Protein AF-A0A7C6TSI9-F1 (afdb_monomer_lite)

Secondary structure (DSSP, 8-state):
----HHHHHHHHHHHHHHSTT---TT-HHHIIIIIIHHHHHHHHHHHHH-HHHHHHHHHHT-HHHHHHHHHHHHTSSTTS--SSTTTSTTGGGG-TT--HHHHHHHHHHHHH-SS-HHHHHHHHHHHHHHTT----THHHHHHHHHH-TTT-----HHHHHHHHHHTT-GGG--SS--HHHHT-

Sequence (184 aa):
MIIAPSHTQELLALLRIYYPGWAGFDDPRFVEDEVTYKHETVRKAQELLNQDEFERLINAREYDEILSRLETVGKGNNLLWLQVPRSGDLGILYQPDLNKGEFAGVIYDLLYGQGTTPDRLDRYAAYCSEQALPNKWTFPTYLLFMLYPDREMFVKPTAAQWLFQFVDQKDRWAPRPNGATYAS

Foldseek 3Di:
DDFPPVLVVVVVVVVCVVVPVDPPCPPVVNCVVPNVLLVVLLVLLCVQPPLVNLVVCLVVVVLVSVLVSLVVSVPSDDLWAPPDPLPTLSNQSPDPPDPSNVLSVLLSCCQPNDDDNQVSQASNQVVCVVVVGDFAQQRSQSSNCSNPVPPGDGDDLVVLCVVCVSRVNNVQDDRGTHSSSRVD

Structure (mmCIF, N/CA/C/O backbone):
data_AF-A0A7C6TSI9-F1
#
_entry.id   AF-A0A7C6TSI9-F1
#
loop_
_atom_site.group_PDB
_atom_site.id
_atom_site.type_symbol
_atom_site.label_atom_id
_atom_site.label_alt_id
_atom_site.label_comp_id
_atom_site.label_asym_id
_atom_site.label_entity_id
_atom_site.label_seq_id
_atom_site.pdbx_PDB_ins_code
_atom_site.Cartn_x
_atom_site.Cartn_y
_atom_site.Cartn_z
_atom_site.occupancy
_atom_site.B_iso_or_equiv
_atom_site.auth_seq_id
_atom_site.auth_comp_id
_atom_site.auth_asym_id
_atom_site.auth_atom_id
_atom_site.pdbx_PDB_model_num
ATOM 1 N N . MET A 1 1 ? 0.837 -0.033 -22.215 1.00 56.91 1 MET A N 1
ATOM 2 C CA . MET A 1 1 ? 2.125 0.682 -22.342 1.00 56.91 1 MET A CA 1
ATOM 3 C C . MET A 1 1 ? 2.968 0.019 -23.428 1.00 56.91 1 MET A C 1
ATOM 5 O O . MET A 1 1 ? 3.135 -1.190 -23.372 1.00 56.91 1 MET A O 1
ATOM 9 N N . ILE A 1 2 ? 3.460 0.767 -24.422 1.00 64.94 2 ILE A N 1
ATOM 10 C CA . ILE A 1 2 ? 4.436 0.265 -25.407 1.00 64.94 2 ILE A CA 1
ATOM 11 C C . ILE A 1 2 ? 5.771 0.922 -25.064 1.00 64.94 2 ILE A C 1
ATOM 13 O O . ILE A 1 2 ? 5.903 2.136 -25.189 1.00 64.94 2 ILE A O 1
ATOM 17 N N . ILE A 1 3 ? 6.733 0.138 -24.580 1.00 76.62 3 ILE A N 1
ATOM 18 C CA . ILE A 1 3 ? 8.091 0.620 -24.305 1.00 76.62 3 ILE A CA 1
ATOM 19 C C . ILE A 1 3 ? 8.850 0.615 -25.632 1.00 76.62 3 ILE A C 1
ATOM 21 O O . ILE A 1 3 ? 8.847 -0.389 -26.347 1.00 76.62 3 ILE A O 1
ATOM 25 N N . ALA A 1 4 ? 9.482 1.736 -25.981 1.00 84.50 4 ALA A N 1
ATOM 26 C CA . ALA A 1 4 ? 10.281 1.817 -27.197 1.00 84.50 4 ALA A CA 1
ATOM 27 C C . ALA A 1 4 ? 11.383 0.732 -27.198 1.00 84.50 4 ALA A C 1
ATOM 29 O O . ALA A 1 4 ? 11.943 0.417 -26.140 1.00 84.50 4 ALA A O 1
ATOM 30 N N . PRO A 1 5 ? 11.748 0.164 -28.362 1.00 85.56 5 PRO A N 1
ATOM 31 C CA . PRO A 1 5 ? 12.809 -0.841 -28.434 1.00 85.56 5 PRO A CA 1
ATOM 32 C C . PRO A 1 5 ? 14.141 -0.371 -27.827 1.00 85.56 5 PRO A C 1
ATOM 34 O O . PRO A 1 5 ? 14.834 -1.165 -27.198 1.00 85.56 5 PRO A O 1
ATOM 37 N N . SER A 1 6 ? 14.466 0.920 -27.952 1.00 85.62 6 SER A N 1
ATOM 38 C CA . SER A 1 6 ? 15.641 1.549 -27.332 1.00 85.62 6 SER A CA 1
ATOM 39 C C . SER A 1 6 ? 15.613 1.452 -25.803 1.00 85.62 6 SER A C 1
ATOM 41 O O . SER A 1 6 ? 16.548 0.931 -25.202 1.00 85.62 6 SER A O 1
ATOM 43 N N . HIS A 1 7 ? 14.507 1.862 -25.182 1.00 85.19 7 HIS A N 1
ATOM 44 C CA . HIS A 1 7 ? 14.303 1.778 -23.734 1.00 85.19 7 HIS A CA 1
ATOM 45 C C . HIS A 1 7 ? 14.342 0.329 -23.229 1.00 85.19 7 HIS A C 1
ATOM 47 O O . HIS A 1 7 ? 14.890 0.042 -22.167 1.00 85.19 7 HIS A O 1
ATOM 53 N N . THR A 1 8 ? 13.824 -0.614 -24.021 1.00 85.50 8 THR A N 1
ATOM 54 C CA . THR A 1 8 ? 13.889 -2.046 -23.690 1.00 85.50 8 THR A CA 1
ATOM 55 C C . THR A 1 8 ? 15.333 -2.551 -23.652 1.00 85.50 8 THR A C 1
ATOM 57 O O . THR A 1 8 ? 15.712 -3.279 -22.736 1.00 85.50 8 THR A O 1
ATOM 60 N N . GLN A 1 9 ? 16.161 -2.161 -24.626 1.00 86.62 9 GLN A N 1
ATOM 61 C CA . GLN A 1 9 ? 17.574 -2.549 -24.659 1.00 86.62 9 GLN A CA 1
ATOM 62 C C . GLN A 1 9 ? 18.352 -1.988 -23.467 1.00 86.62 9 GLN A C 1
ATOM 64 O O . GLN A 1 9 ? 19.182 -2.695 -22.899 1.00 86.62 9 GLN A O 1
ATOM 69 N N . GLU A 1 10 ? 18.058 -0.754 -23.064 1.00 88.25 10 GLU A N 1
ATOM 70 C CA . GLU A 1 10 ? 18.692 -0.119 -21.912 1.00 88.25 10 GLU A CA 1
ATOM 71 C C . GLU A 1 10 ? 18.327 -0.817 -20.593 1.00 88.25 10 GLU A C 1
ATOM 73 O O . GLU A 1 10 ? 19.218 -1.150 -19.811 1.00 88.25 10 GLU A O 1
ATOM 78 N N . LEU A 1 11 ? 17.049 -1.162 -20.387 1.00 87.00 11 LEU A N 1
ATOM 79 C CA . LEU A 1 11 ? 16.619 -1.953 -19.226 1.00 87.00 11 LEU A CA 1
ATOM 80 C C . LEU A 1 11 ? 17.315 -3.320 -19.173 1.00 87.00 11 LEU A C 1
ATOM 82 O O . LEU A 1 11 ? 17.803 -3.729 -18.119 1.00 87.00 11 LEU A O 1
ATOM 86 N N . LEU A 1 12 ? 17.416 -4.015 -20.311 1.00 86.38 12 LEU A N 1
ATOM 87 C CA . LEU A 1 12 ? 18.128 -5.293 -20.388 1.00 86.38 12 LEU A CA 1
ATOM 88 C C . LEU A 1 12 ? 19.629 -5.139 -20.114 1.00 86.38 12 LEU A C 1
ATOM 90 O O . LEU A 1 12 ? 20.234 -6.037 -19.529 1.00 86.38 12 LEU A O 1
ATOM 94 N N . ALA A 1 13 ? 20.241 -4.025 -20.520 1.00 87.75 13 ALA A N 1
ATOM 95 C CA . ALA A 1 13 ? 21.642 -3.745 -20.231 1.00 87.75 13 ALA A CA 1
ATOM 96 C C . ALA A 1 13 ? 21.868 -3.542 -18.726 1.00 87.75 13 ALA A C 1
ATOM 98 O O . ALA A 1 13 ? 22.763 -4.172 -18.162 1.00 87.75 13 ALA A O 1
ATOM 99 N N . LEU A 1 14 ? 21.020 -2.746 -18.065 1.00 87.12 14 LEU A N 1
ATOM 100 C CA . LEU A 1 14 ? 21.062 -2.548 -16.612 1.00 87.12 14 LEU A CA 1
ATOM 101 C C . LEU A 1 14 ? 20.883 -3.869 -15.859 1.00 87.12 14 LEU A C 1
ATOM 103 O O . LEU A 1 14 ? 21.656 -4.182 -14.954 1.00 87.12 14 LEU A O 1
ATOM 107 N N . LEU A 1 15 ? 19.914 -4.685 -16.275 1.00 86.50 15 LEU A N 1
ATOM 108 C CA . LEU A 1 15 ? 19.653 -5.977 -15.651 1.00 86.50 15 LEU A CA 1
ATOM 109 C C . LEU A 1 15 ? 20.851 -6.926 -15.766 1.00 86.50 15 LEU A C 1
ATOM 111 O O . LEU A 1 15 ? 21.192 -7.598 -14.800 1.00 86.50 15 LEU A O 1
ATOM 115 N N . ARG A 1 16 ? 21.532 -6.950 -16.917 1.00 88.31 16 ARG A N 1
ATOM 116 C CA . ARG A 1 16 ? 22.723 -7.789 -17.142 1.00 88.31 16 ARG A CA 1
ATOM 117 C C . ARG A 1 16 ? 23.946 -7.348 -16.340 1.00 88.31 16 ARG A C 1
ATOM 119 O O . ARG A 1 16 ? 24.824 -8.177 -16.115 1.00 88.31 16 ARG A O 1
ATOM 126 N N . ILE A 1 17 ? 24.020 -6.081 -15.928 1.00 87.50 17 ILE A N 1
ATOM 127 C CA . ILE A 1 17 ? 25.070 -5.597 -15.019 1.00 87.50 17 ILE A CA 1
ATOM 128 C C . ILE A 1 17 ? 24.870 -6.202 -13.627 1.00 87.50 17 ILE A C 1
ATOM 130 O O . ILE A 1 17 ? 25.829 -6.680 -13.028 1.00 87.50 17 ILE A O 1
ATOM 134 N N . TYR A 1 18 ? 23.629 -6.208 -13.136 1.00 84.12 18 TYR A N 1
ATOM 135 C CA . TYR A 1 18 ? 23.293 -6.723 -11.806 1.00 84.12 18 TYR A CA 1
ATOM 136 C C . TYR A 1 18 ? 23.202 -8.252 -11.754 1.00 84.12 18 TYR A C 1
ATOM 138 O O . TYR A 1 18 ? 23.702 -8.865 -10.816 1.00 84.12 18 TYR A O 1
ATOM 146 N N . TYR A 1 19 ? 22.647 -8.875 -12.794 1.00 87.69 19 TYR A N 1
ATOM 147 C CA . TYR A 1 19 ? 22.533 -10.324 -12.944 1.00 87.69 19 TYR A CA 1
ATOM 148 C C . TYR A 1 19 ? 23.250 -10.786 -14.225 1.00 87.69 19 TYR A C 1
ATOM 150 O O . TYR A 1 19 ? 22.612 -11.058 -15.249 1.00 87.69 19 TYR A O 1
ATOM 158 N N . PRO A 1 20 ? 24.593 -10.899 -14.217 1.00 89.50 20 PRO A N 1
ATOM 159 C CA . PRO A 1 20 ? 25.329 -11.431 -15.358 1.00 89.50 20 PRO A CA 1
ATOM 160 C C . PRO A 1 20 ? 24.837 -12.834 -15.724 1.00 89.50 20 PRO A C 1
ATOM 162 O O . PRO A 1 20 ? 24.737 -13.711 -14.861 1.00 89.50 20 PRO A O 1
ATOM 165 N N . GLY A 1 21 ? 24.510 -13.040 -17.003 1.00 87.06 21 GLY A N 1
ATOM 166 C CA . GLY A 1 21 ? 23.961 -14.307 -17.496 1.00 87.06 21 GLY A CA 1
ATOM 167 C C . GLY A 1 21 ? 22.536 -14.609 -17.023 1.00 87.06 21 GLY A C 1
ATOM 168 O O . GLY A 1 21 ? 22.190 -15.781 -16.943 1.00 87.06 21 GLY A O 1
ATOM 169 N N . TRP A 1 22 ? 21.748 -13.580 -16.682 1.00 88.12 22 TRP A N 1
ATOM 170 C CA . TRP A 1 22 ? 20.370 -13.713 -16.197 1.00 88.12 22 TRP A CA 1
ATOM 171 C C . TRP A 1 22 ? 19.554 -14.728 -17.006 1.00 88.12 22 TRP A C 1
ATOM 173 O O . TRP A 1 22 ? 19.338 -14.546 -18.208 1.00 88.12 22 TRP A O 1
ATOM 183 N N . ALA A 1 23 ? 19.104 -15.785 -16.328 1.00 85.38 23 ALA A N 1
ATOM 184 C CA . ALA A 1 23 ? 18.347 -16.884 -16.930 1.00 85.38 23 ALA A CA 1
ATOM 185 C C . ALA A 1 23 ? 16.828 -16.621 -16.995 1.00 85.38 23 ALA A C 1
ATOM 187 O O . ALA A 1 23 ? 16.077 -17.478 -17.457 1.00 85.38 23 ALA A O 1
ATOM 188 N N . GLY A 1 24 ? 16.380 -15.440 -16.555 1.00 84.44 24 GLY A N 1
ATOM 189 C CA . GLY A 1 24 ? 14.971 -15.071 -16.426 1.00 84.44 24 GLY A CA 1
ATOM 190 C C . GLY A 1 24 ? 14.547 -14.924 -14.964 1.00 84.44 24 GLY A C 1
ATOM 191 O O . GLY A 1 24 ? 15.373 -14.962 -14.056 1.00 84.44 24 GLY A O 1
ATOM 192 N N . PHE A 1 25 ? 13.250 -14.742 -14.719 1.00 84.56 25 PHE A N 1
ATOM 193 C CA . PHE A 1 25 ? 12.722 -14.515 -13.365 1.00 84.56 25 PHE A CA 1
ATOM 194 C C . PHE A 1 25 ? 12.857 -15.725 -12.425 1.00 84.56 25 PHE A C 1
ATOM 196 O O . PHE A 1 25 ? 12.762 -15.554 -11.215 1.00 84.56 25 PHE A O 1
ATOM 203 N N . ASP A 1 26 ? 13.158 -16.905 -12.970 1.00 85.00 26 ASP A N 1
ATOM 204 C CA . ASP A 1 26 ? 13.471 -18.118 -12.207 1.00 85.00 26 ASP A CA 1
ATOM 205 C C . ASP A 1 26 ? 14.972 -18.256 -11.877 1.00 85.00 26 ASP A C 1
ATOM 207 O O . ASP A 1 26 ? 15.392 -19.269 -11.318 1.00 85.00 26 ASP A O 1
ATOM 211 N N . ASP A 1 27 ? 15.811 -17.276 -12.243 1.00 85.81 27 ASP A N 1
ATOM 212 C CA . ASP A 1 27 ? 17.232 -17.271 -11.879 1.00 85.81 27 ASP A CA 1
ATOM 213 C C . ASP A 1 27 ? 17.368 -17.347 -10.345 1.00 85.81 27 ASP A C 1
ATOM 215 O O . ASP A 1 27 ? 16.859 -16.457 -9.659 1.00 85.81 27 ASP A O 1
ATOM 219 N N . PRO A 1 28 ? 18.058 -18.361 -9.783 1.00 84.69 28 PRO A N 1
ATOM 220 C CA . PRO A 1 28 ? 18.105 -18.569 -8.337 1.00 84.69 28 PRO A CA 1
ATOM 221 C C . PRO A 1 28 ? 18.598 -17.351 -7.556 1.00 84.69 28 PRO A C 1
ATOM 223 O O . PRO A 1 28 ? 18.114 -17.108 -6.457 1.00 84.69 28 PRO A O 1
ATOM 226 N N . ARG A 1 29 ? 19.504 -16.555 -8.144 1.00 85.25 29 ARG A N 1
ATOM 227 C CA . ARG A 1 29 ? 20.011 -15.319 -7.531 1.00 85.25 29 ARG A CA 1
ATOM 228 C C . ARG A 1 29 ? 18.908 -14.276 -7.426 1.00 85.25 29 ARG A C 1
ATOM 230 O O . ARG A 1 29 ? 18.701 -13.704 -6.370 1.00 85.25 29 ARG A O 1
ATOM 237 N N . PHE A 1 30 ? 18.156 -14.080 -8.509 1.00 83.19 30 PHE A N 1
ATOM 238 C CA . PHE A 1 30 ? 17.018 -13.163 -8.516 1.00 83.19 30 PHE A CA 1
ATOM 239 C C . PHE A 1 30 ? 15.934 -13.621 -7.531 1.00 83.19 30 PHE A C 1
ATOM 241 O O . PHE A 1 30 ? 15.375 -12.811 -6.796 1.00 83.19 30 PHE A O 1
ATOM 248 N N . VAL A 1 31 ? 15.650 -14.924 -7.477 1.00 82.31 31 VAL A N 1
ATOM 249 C CA . VAL A 1 31 ? 14.662 -15.481 -6.545 1.00 82.31 31 VAL A CA 1
ATOM 250 C C . VAL A 1 31 ? 15.099 -15.302 -5.086 1.00 82.31 31 VAL A C 1
ATOM 252 O O . VAL A 1 31 ? 14.290 -14.924 -4.234 1.00 82.31 31 VAL A O 1
ATOM 255 N N . GLU A 1 32 ? 16.366 -15.551 -4.773 1.00 79.38 32 GLU A N 1
ATOM 256 C CA . GLU A 1 32 ? 16.922 -15.329 -3.436 1.00 79.38 32 GLU A CA 1
ATOM 257 C C . GLU A 1 32 ? 16.876 -13.841 -3.053 1.00 79.38 32 GLU A C 1
ATOM 259 O O . GLU A 1 32 ? 16.310 -13.492 -2.014 1.00 79.38 32 GLU A O 1
ATOM 264 N N . ASP A 1 33 ? 17.373 -12.972 -3.937 1.00 74.69 33 ASP A N 1
ATOM 265 C CA . ASP A 1 33 ? 17.549 -11.541 -3.683 1.00 74.69 33 ASP A CA 1
ATOM 266 C C . ASP A 1 33 ? 16.233 -10.753 -3.667 1.00 74.69 33 ASP A C 1
ATOM 268 O O . ASP A 1 33 ? 16.133 -9.752 -2.958 1.00 74.69 33 ASP A O 1
ATOM 272 N N . GLU A 1 34 ? 15.219 -11.163 -4.441 1.00 76.88 34 GLU A N 1
ATOM 273 C CA . GLU A 1 34 ? 14.005 -10.364 -4.664 1.00 76.88 34 GLU A CA 1
ATOM 274 C C . GLU A 1 34 ? 12.690 -11.068 -4.327 1.00 76.88 34 GLU A C 1
ATOM 276 O O . GLU A 1 34 ? 11.680 -10.380 -4.166 1.00 76.88 34 GLU A O 1
ATOM 281 N N . VAL A 1 35 ? 12.650 -12.397 -4.219 1.00 75.06 35 VAL A N 1
ATOM 282 C CA . VAL A 1 35 ? 11.379 -13.146 -4.172 1.00 75.06 35 VAL A CA 1
ATOM 283 C C . VAL A 1 35 ? 11.173 -13.840 -2.823 1.00 75.06 35 VAL A C 1
ATOM 285 O O . VAL A 1 35 ? 10.132 -13.662 -2.187 1.00 75.06 35 VAL A O 1
ATOM 288 N N . THR A 1 36 ? 12.178 -14.565 -2.330 1.00 71.38 36 THR A N 1
ATOM 289 C CA . THR A 1 36 ? 12.058 -15.465 -1.166 1.00 71.38 36 THR A CA 1
ATOM 290 C C . THR A 1 36 ? 11.548 -14.764 0.098 1.00 71.38 36 THR A C 1
ATOM 292 O O . THR A 1 36 ? 10.569 -15.211 0.696 1.00 71.38 36 THR A O 1
ATOM 295 N N . TYR A 1 37 ? 12.129 -13.625 0.489 1.00 67.25 37 TYR A N 1
ATOM 296 C CA . TYR A 1 37 ? 11.720 -12.922 1.717 1.00 67.25 37 TYR A CA 1
ATOM 297 C C . TYR A 1 37 ? 10.328 -12.269 1.619 1.00 67.25 37 TYR A C 1
ATOM 299 O O . TYR A 1 37 ? 9.700 -11.987 2.641 1.00 67.25 37 TYR A O 1
ATOM 307 N N . LYS A 1 38 ? 9.818 -12.029 0.402 1.00 76.75 38 LYS A N 1
ATOM 308 C CA . LYS A 1 38 ? 8.475 -11.468 0.191 1.00 76.75 38 LYS A CA 1
ATOM 309 C C . LYS A 1 38 ? 7.396 -12.539 0.375 1.00 76.75 38 LYS A C 1
ATOM 311 O O . LYS A 1 38 ? 6.318 -12.210 0.864 1.00 76.75 38 LYS A O 1
ATOM 316 N N . HIS A 1 39 ? 7.688 -13.812 0.084 1.00 82.94 39 HIS A N 1
ATOM 317 C CA . HIS A 1 39 ? 6.721 -14.908 0.233 1.00 82.94 39 HIS A CA 1
ATOM 318 C C . HIS A 1 39 ? 6.252 -15.119 1.673 1.00 82.94 39 HIS A C 1
ATOM 320 O O . HIS A 1 39 ? 5.062 -15.334 1.904 1.00 82.94 39 HIS A O 1
ATOM 326 N N . GLU A 1 40 ? 7.150 -15.022 2.654 1.00 86.94 40 GLU A N 1
ATOM 327 C CA . GLU A 1 40 ? 6.766 -15.159 4.062 1.00 86.94 40 GLU A CA 1
ATOM 328 C C . GLU A 1 40 ? 5.839 -14.024 4.507 1.00 86.94 40 GLU A C 1
ATOM 330 O O . GLU A 1 40 ? 4.838 -14.273 5.185 1.00 86.94 40 GLU A O 1
ATOM 335 N N . THR A 1 41 ? 6.130 -12.784 4.094 1.00 90.06 41 THR A N 1
ATOM 336 C CA . THR A 1 41 ? 5.256 -11.645 4.398 1.00 90.06 41 THR A CA 1
ATOM 337 C C . THR A 1 41 ? 3.910 -11.761 3.690 1.00 90.06 41 THR A C 1
ATOM 339 O O . THR A 1 41 ? 2.894 -11.488 4.320 1.00 90.06 41 THR A O 1
ATOM 342 N N . VAL A 1 42 ? 3.881 -12.210 2.429 1.00 92.94 42 VAL A N 1
ATOM 343 C CA . VAL A 1 42 ? 2.640 -12.466 1.675 1.00 92.94 42 VAL A CA 1
ATOM 344 C C . VAL A 1 42 ? 1.778 -13.492 2.402 1.00 92.94 42 VAL A C 1
ATOM 346 O O . VAL A 1 42 ? 0.618 -13.216 2.696 1.00 92.94 42 VAL A O 1
ATOM 349 N N . ARG A 1 43 ? 2.353 -14.644 2.775 1.00 93.06 43 ARG A N 1
ATOM 350 C CA . ARG A 1 43 ? 1.628 -15.687 3.512 1.00 93.06 43 ARG A CA 1
ATOM 351 C C . ARG A 1 43 ? 1.047 -15.130 4.809 1.00 93.06 43 ARG A C 1
ATOM 353 O O . ARG A 1 43 ? -0.135 -15.301 5.081 1.00 93.06 43 ARG A O 1
ATOM 360 N N . LYS A 1 44 ? 1.858 -14.400 5.575 1.00 93.75 44 LYS A N 1
ATOM 361 C CA . LYS A 1 44 ? 1.425 -13.777 6.829 1.00 93.75 44 LYS A CA 1
ATOM 362 C C . LYS A 1 44 ? 0.340 -12.717 6.614 1.00 93.75 44 LYS A C 1
ATOM 364 O O . LYS A 1 44 ? -0.574 -12.616 7.424 1.00 93.75 44 LYS A O 1
ATOM 369 N N . ALA A 1 45 ? 0.420 -11.929 5.544 1.00 95.50 45 ALA A N 1
ATOM 370 C CA . ALA A 1 45 ? -0.599 -10.945 5.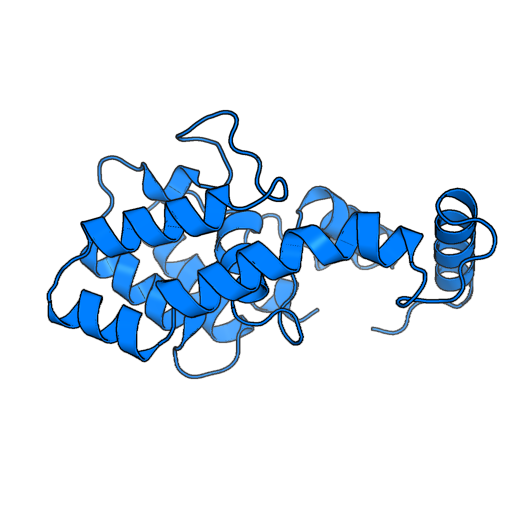198 1.00 95.50 45 ALA A CA 1
ATOM 371 C C . ALA A 1 45 ? -1.922 -11.620 4.831 1.00 95.50 45 ALA A C 1
ATOM 373 O O . ALA A 1 45 ? -2.964 -11.214 5.332 1.00 95.50 45 ALA A O 1
ATOM 374 N N . GLN A 1 46 ? -1.879 -12.683 4.029 1.00 95.88 46 GLN A N 1
ATOM 375 C CA . GLN A 1 46 ? -3.053 -13.483 3.687 1.00 95.88 46 GLN A CA 1
ATOM 376 C C . GLN A 1 46 ? -3.643 -14.172 4.927 1.00 95.88 46 GLN A C 1
ATOM 378 O O . GLN A 1 46 ? -4.855 -14.211 5.090 1.00 95.88 46 GLN A O 1
ATOM 383 N N . GLU A 1 47 ? -2.822 -14.644 5.862 1.00 96.00 47 GLU A N 1
ATOM 384 C CA . GLU A 1 47 ? -3.306 -15.213 7.126 1.00 96.00 47 GLU A CA 1
ATOM 385 C C . GLU A 1 47 ? -3.951 -14.154 8.040 1.00 96.00 47 GLU A C 1
ATOM 387 O O . GLU A 1 47 ? -5.042 -14.375 8.558 1.00 96.00 47 GLU A O 1
ATOM 392 N N . LEU A 1 48 ? -3.308 -12.999 8.237 1.00 96.69 48 LEU A N 1
ATOM 393 C CA . LEU A 1 48 ? -3.748 -11.994 9.215 1.00 96.69 48 LEU A CA 1
ATOM 394 C C . LEU A 1 48 ? -4.838 -11.054 8.702 1.00 96.69 48 LEU A C 1
ATOM 396 O O . LEU A 1 48 ? -5.626 -10.553 9.508 1.00 96.69 48 LEU A O 1
ATOM 400 N N . LEU A 1 49 ? -4.836 -10.770 7.400 1.00 96.88 49 LEU A N 1
ATOM 401 C CA . LEU A 1 49 ? -5.666 -9.745 6.776 1.00 96.88 49 LEU A CA 1
ATOM 402 C C . LEU A 1 49 ? -6.640 -10.311 5.744 1.00 96.88 49 LEU A C 1
ATOM 404 O O . LEU A 1 49 ? -7.220 -9.491 5.037 1.00 96.88 49 LEU A O 1
ATOM 408 N N . ASN A 1 50 ? -6.827 -11.638 5.616 1.00 97.12 50 ASN A N 1
ATOM 409 C CA . ASN A 1 50 ? -7.847 -12.193 4.707 1.00 97.12 50 ASN A CA 1
ATOM 410 C C . ASN A 1 50 ? -9.238 -11.611 4.987 1.00 97.12 50 ASN A C 1
ATOM 412 O O . ASN A 1 50 ? -9.521 -11.138 6.087 1.00 97.12 50 ASN A O 1
ATOM 416 N N . GLN A 1 51 ? -10.097 -11.673 3.972 1.00 98.00 51 GLN A N 1
ATOM 417 C CA . GLN A 1 51 ? -11.406 -11.034 3.985 1.00 98.00 51 GLN A CA 1
ATOM 418 C C . GLN A 1 51 ? -12.265 -11.449 5.184 1.00 98.00 51 GLN A C 1
ATOM 420 O O . GLN A 1 51 ? -12.750 -10.571 5.894 1.00 98.00 51 GLN A O 1
ATOM 425 N N . ASP A 1 52 ? -12.401 -12.754 5.431 1.00 97.81 52 ASP A N 1
ATOM 426 C CA . ASP A 1 52 ? -13.255 -13.297 6.494 1.00 97.81 52 ASP A CA 1
ATOM 427 C C . ASP A 1 52 ? -12.790 -12.833 7.877 1.00 97.81 52 ASP A C 1
ATOM 429 O O . ASP A 1 52 ? -13.584 -12.405 8.715 1.00 97.81 52 ASP A O 1
ATOM 433 N N . GLU A 1 53 ? -11.481 -12.880 8.117 1.00 96.75 53 GLU A N 1
ATOM 434 C CA . GLU A 1 53 ? -10.900 -12.487 9.393 1.00 96.75 53 GLU A CA 1
ATOM 435 C C . GLU A 1 53 ? -10.938 -10.966 9.595 1.00 96.75 53 GLU A C 1
ATOM 437 O O . GLU A 1 53 ? -11.226 -10.494 10.697 1.00 96.75 53 GLU A O 1
ATOM 442 N N . PHE A 1 54 ? -10.712 -10.182 8.538 1.00 97.44 54 PHE A N 1
ATOM 443 C CA . PHE A 1 54 ? -10.855 -8.727 8.595 1.00 97.44 54 PHE A CA 1
ATOM 444 C C . PHE A 1 54 ? -12.315 -8.346 8.893 1.00 97.44 54 PHE A C 1
ATOM 446 O O . PHE A 1 54 ? -12.580 -7.526 9.775 1.00 97.44 54 PHE A O 1
ATOM 453 N N . GLU A 1 55 ? -13.276 -8.982 8.221 1.00 97.88 55 GLU A N 1
ATOM 454 C CA . GLU A 1 55 ? -14.707 -8.776 8.450 1.00 97.88 55 GLU A CA 1
ATOM 455 C C . GLU A 1 55 ? -15.122 -9.180 9.872 1.00 97.88 55 GLU A C 1
ATOM 457 O O . GLU A 1 55 ? -15.842 -8.434 10.544 1.00 97.88 55 GLU A O 1
ATOM 462 N N . ARG A 1 56 ? -14.608 -10.306 10.387 1.00 98.25 56 ARG A N 1
ATOM 463 C CA . ARG A 1 56 ? -14.809 -10.721 11.783 1.00 98.25 56 ARG A CA 1
ATOM 464 C C . ARG A 1 56 ? -14.345 -9.639 12.759 1.00 98.25 56 ARG A C 1
ATOM 466 O O . ARG A 1 56 ? -15.097 -9.294 13.672 1.00 98.25 56 ARG A O 1
ATOM 473 N N . LEU A 1 57 ? -13.141 -9.095 12.571 1.00 98.38 57 LEU A N 1
ATOM 474 C CA . LEU A 1 57 ? -12.590 -8.042 13.431 1.00 98.38 57 LEU A CA 1
ATOM 475 C C . LEU A 1 57 ? -13.416 -6.750 13.364 1.00 98.38 57 LEU A C 1
ATOM 477 O O . LEU A 1 57 ? -13.675 -6.140 14.403 1.00 98.38 57 LEU A O 1
ATOM 481 N N . ILE A 1 58 ? -13.875 -6.350 12.171 1.00 98.00 58 ILE A N 1
ATOM 482 C CA . ILE A 1 58 ? -14.758 -5.183 11.994 1.00 98.00 58 ILE A CA 1
ATOM 483 C C . ILE A 1 58 ? -16.074 -5.385 12.751 1.00 98.00 58 ILE A C 1
ATOM 485 O O . ILE A 1 58 ? -16.479 -4.513 13.522 1.00 98.00 58 ILE A O 1
ATOM 489 N N . ASN A 1 59 ? -16.714 -6.546 12.594 1.00 98.06 59 ASN A N 1
ATOM 490 C CA . ASN A 1 59 ? -17.977 -6.870 13.261 1.00 98.06 59 ASN A CA 1
ATOM 491 C C . ASN A 1 59 ? -17.835 -6.919 14.791 1.00 98.06 59 ASN A C 1
ATOM 493 O O . ASN A 1 59 ? -18.718 -6.453 15.515 1.00 98.06 59 ASN A O 1
ATOM 497 N N . ALA A 1 60 ? -16.702 -7.421 15.283 1.00 98.25 60 ALA A N 1
ATOM 498 C CA . ALA A 1 60 ? -16.352 -7.424 16.701 1.00 98.25 60 ALA A CA 1
ATOM 499 C C . ALA A 1 60 ? -15.879 -6.051 17.224 1.00 98.25 60 ALA A C 1
ATOM 501 O O . ALA A 1 60 ? -15.719 -5.879 18.432 1.00 98.25 60 ALA A O 1
ATOM 502 N N . ARG A 1 61 ? -15.691 -5.059 16.339 1.00 98.25 61 ARG A N 1
ATOM 503 C CA . ARG A 1 61 ? -15.126 -3.729 16.639 1.00 98.25 61 ARG A CA 1
ATOM 504 C C . ARG A 1 61 ? -13.722 -3.793 17.252 1.00 98.25 61 ARG A C 1
ATOM 506 O O . ARG A 1 61 ? -13.325 -2.907 18.008 1.00 98.25 61 ARG A O 1
ATOM 513 N N . GLU A 1 62 ? -12.951 -4.819 16.899 1.00 98.44 62 GLU A N 1
ATOM 514 C CA . GLU A 1 62 ? -11.570 -5.038 17.342 1.00 98.44 62 GLU A CA 1
ATOM 515 C C . GLU A 1 62 ? -10.587 -4.181 16.516 1.00 98.44 62 GLU A C 1
ATOM 517 O O . GLU A 1 62 ? -9.649 -4.674 15.893 1.00 98.44 62 GLU A O 1
ATOM 522 N N . TYR A 1 63 ? -10.806 -2.864 16.468 1.00 98.25 63 TYR A N 1
ATOM 523 C CA . TYR A 1 63 ? -10.045 -1.977 15.577 1.00 98.25 63 TYR A CA 1
ATOM 524 C C . TYR A 1 63 ? -8.563 -1.863 15.952 1.00 98.25 63 TYR A C 1
ATOM 526 O O . TYR A 1 63 ? -7.715 -1.731 15.074 1.00 98.25 63 TYR A O 1
ATOM 534 N N . ASP A 1 64 ? -8.235 -1.945 17.241 1.00 98.00 64 ASP A N 1
ATOM 535 C CA . ASP A 1 64 ? -6.842 -1.959 17.700 1.00 98.00 64 ASP A CA 1
ATOM 536 C C . ASP A 1 64 ? -6.076 -3.176 17.176 1.00 98.00 64 ASP A C 1
ATOM 538 O O . ASP A 1 64 ? -4.922 -3.051 16.762 1.00 98.00 64 ASP A O 1
ATOM 542 N N . GLU A 1 65 ? -6.740 -4.329 17.117 1.00 98.25 65 GLU A N 1
ATOM 543 C CA . GLU A 1 65 ? -6.172 -5.550 16.552 1.00 98.25 65 GLU A CA 1
ATOM 544 C C . GLU A 1 65 ? -5.959 -5.405 15.040 1.00 98.25 65 GLU A C 1
ATOM 546 O O . GLU A 1 65 ? -4.900 -5.768 14.531 1.00 98.25 65 GLU A O 1
ATOM 551 N N . ILE A 1 66 ? -6.902 -4.788 14.317 1.00 98.25 66 ILE A N 1
ATOM 552 C CA . ILE A 1 66 ? -6.734 -4.488 12.885 1.00 98.25 66 ILE A CA 1
ATOM 553 C C . ILE A 1 66 ? -5.485 -3.629 12.660 1.00 98.25 66 ILE A C 1
ATOM 555 O O . ILE A 1 66 ? -4.633 -3.982 11.845 1.00 98.25 66 ILE A O 1
ATOM 559 N N . LEU A 1 67 ? -5.334 -2.525 13.401 1.00 97.81 67 LEU A N 1
ATOM 560 C CA . LEU A 1 67 ? -4.158 -1.655 13.294 1.00 97.81 67 LEU A CA 1
ATOM 561 C C . LEU A 1 67 ? -2.864 -2.414 13.625 1.00 97.81 67 LEU A C 1
ATOM 563 O O . LEU A 1 67 ? -1.877 -2.275 12.900 1.00 97.81 67 LEU A O 1
ATOM 567 N N . SER A 1 68 ? -2.879 -3.254 14.664 1.00 97.50 68 SER A N 1
ATOM 568 C CA . SER A 1 68 ? -1.735 -4.087 15.049 1.00 97.50 68 SER A CA 1
ATOM 569 C C . SER A 1 68 ? -1.341 -5.083 13.954 1.00 97.50 68 SER A C 1
ATOM 571 O O . SER A 1 68 ? -0.153 -5.274 13.672 1.00 97.50 68 SER A O 1
ATOM 573 N N . ARG A 1 69 ? -2.316 -5.685 13.266 1.00 97.94 69 ARG A N 1
ATOM 574 C CA . ARG A 1 69 ? -2.068 -6.599 12.143 1.00 97.94 69 ARG A CA 1
ATOM 575 C C . ARG A 1 69 ? -1.543 -5.879 10.912 1.00 97.94 69 ARG A C 1
ATOM 577 O O . ARG A 1 69 ? -0.587 -6.361 10.306 1.00 97.94 69 ARG A O 1
ATOM 584 N N . LEU A 1 70 ? -2.097 -4.712 10.575 1.00 97.19 70 LEU A N 1
ATOM 585 C CA . LEU A 1 70 ? -1.576 -3.857 9.502 1.00 97.19 70 LEU A CA 1
ATOM 586 C C . LEU A 1 70 ? -0.119 -3.462 9.772 1.00 97.19 70 LEU A C 1
ATOM 588 O O . LEU A 1 70 ? 0.726 -3.552 8.882 1.00 97.19 70 LEU A O 1
ATOM 592 N N . GLU A 1 71 ? 0.197 -3.085 11.011 1.00 95.75 71 GLU A N 1
ATOM 593 C CA . GLU A 1 71 ? 1.561 -2.781 11.443 1.00 95.75 71 GLU A CA 1
ATOM 594 C C . GLU A 1 71 ? 2.468 -4.017 11.367 1.00 95.75 71 GLU A C 1
ATOM 596 O O . GLU A 1 71 ? 3.588 -3.937 10.864 1.00 95.75 71 GLU A O 1
ATOM 601 N N . THR A 1 72 ? 1.980 -5.172 11.819 1.00 95.12 72 THR A N 1
ATOM 602 C CA . THR A 1 72 ? 2.711 -6.444 11.782 1.00 95.12 72 THR A CA 1
ATOM 603 C C . THR A 1 72 ? 3.063 -6.859 10.356 1.00 95.12 72 THR A C 1
ATOM 605 O O . THR A 1 72 ? 4.186 -7.302 10.112 1.00 95.12 72 THR A O 1
ATOM 608 N N . VAL A 1 73 ? 2.127 -6.715 9.417 1.00 94.38 73 VAL A N 1
ATOM 609 C CA . VAL A 1 73 ? 2.362 -6.971 7.990 1.00 94.38 73 VAL A CA 1
ATOM 610 C C . VAL A 1 73 ? 3.335 -5.940 7.424 1.00 94.38 73 VAL A C 1
ATOM 612 O O . VAL A 1 73 ? 4.325 -6.320 6.810 1.00 94.38 73 VAL A O 1
ATOM 615 N N . GLY A 1 74 ? 3.129 -4.653 7.714 1.00 92.62 74 GLY A N 1
ATOM 616 C CA . GLY A 1 74 ? 4.009 -3.558 7.294 1.00 92.62 74 GLY A CA 1
ATOM 617 C C . GLY A 1 74 ? 5.464 -3.686 7.754 1.00 92.62 74 GLY A C 1
ATOM 618 O O . GLY A 1 74 ? 6.382 -3.256 7.061 1.00 92.62 74 GLY A O 1
ATOM 619 N N . LYS A 1 75 ? 5.687 -4.294 8.920 1.00 90.94 75 LYS A N 1
ATOM 620 C CA . LYS A 1 75 ? 7.018 -4.570 9.482 1.00 90.94 75 LYS A CA 1
ATOM 621 C C . LYS A 1 75 ? 7.600 -5.918 9.046 1.00 90.94 75 LYS A C 1
ATOM 623 O O . LYS A 1 75 ? 8.686 -6.274 9.493 1.00 90.94 75 LYS A O 1
ATOM 628 N N . GLY A 1 76 ? 6.890 -6.676 8.209 1.00 85.44 76 GLY A N 1
ATOM 629 C CA . GLY A 1 76 ? 7.261 -8.039 7.831 1.00 85.44 76 GLY A CA 1
ATOM 630 C C . GLY A 1 76 ? 8.458 -8.143 6.885 1.00 85.44 76 GLY A C 1
ATOM 631 O O . GLY A 1 76 ? 9.033 -9.221 6.775 1.00 85.44 76 GLY A O 1
ATOM 632 N N . ASN A 1 77 ? 8.854 -7.049 6.226 1.00 83.00 77 ASN A N 1
ATOM 633 C CA . ASN A 1 77 ? 10.039 -6.985 5.369 1.00 83.00 77 ASN A CA 1
ATOM 634 C C . ASN A 1 77 ? 10.609 -5.555 5.286 1.00 83.00 77 ASN A C 1
ATOM 636 O O . ASN A 1 77 ? 10.123 -4.625 5.927 1.00 83.00 77 ASN A O 1
ATOM 640 N N . ASN A 1 78 ? 11.665 -5.379 4.492 1.00 82.50 78 ASN A N 1
ATOM 641 C CA . ASN A 1 78 ? 12.406 -4.124 4.337 1.00 82.50 78 ASN A CA 1
ATOM 642 C C . ASN A 1 78 ? 11.880 -3.211 3.208 1.00 82.50 78 ASN A C 1
ATOM 644 O O . ASN A 1 78 ? 12.564 -2.259 2.828 1.00 82.50 78 ASN A O 1
ATOM 648 N N . LEU A 1 79 ? 10.700 -3.489 2.638 1.00 83.88 79 LEU A N 1
ATOM 649 C CA . LEU A 1 79 ? 10.167 -2.690 1.529 1.00 83.88 79 LEU A CA 1
ATOM 650 C C . LEU A 1 79 ? 9.655 -1.319 1.971 1.00 83.88 79 LEU A C 1
ATOM 652 O O . LEU A 1 79 ? 9.665 -0.388 1.161 1.00 83.88 79 LEU A O 1
ATOM 656 N N . LEU A 1 80 ? 9.219 -1.207 3.226 1.00 83.75 80 LEU A N 1
ATOM 657 C CA . LEU A 1 80 ? 8.738 0.031 3.823 1.00 83.75 80 LEU A CA 1
ATOM 658 C C . LEU A 1 80 ? 9.859 0.756 4.572 1.00 83.75 80 LEU A C 1
ATOM 660 O O . LEU A 1 80 ? 10.669 0.151 5.275 1.00 83.75 80 LEU A O 1
ATOM 664 N N . TRP A 1 81 ? 9.876 2.082 4.473 1.00 82.88 81 TRP A N 1
ATOM 665 C CA . TRP A 1 81 ? 10.747 2.930 5.274 1.00 82.88 81 TRP A CA 1
ATOM 666 C C . TRP A 1 81 ? 10.110 3.215 6.641 1.00 82.88 81 TRP A C 1
ATOM 668 O O . TRP A 1 81 ? 9.115 3.936 6.757 1.00 82.88 81 TRP A O 1
ATOM 678 N N . LEU A 1 82 ? 10.703 2.640 7.691 1.00 80.56 82 LEU A N 1
ATOM 679 C CA . LEU A 1 82 ? 10.135 2.605 9.047 1.00 80.56 82 LEU A CA 1
ATOM 680 C C . LEU A 1 82 ? 10.871 3.484 10.071 1.00 80.56 82 LEU A C 1
ATOM 682 O O . LEU A 1 82 ? 10.458 3.536 11.227 1.00 80.56 82 LEU A O 1
ATOM 686 N N . GLN A 1 83 ? 11.961 4.162 9.687 1.00 64.62 83 GLN A N 1
ATOM 687 C CA . GLN A 1 83 ? 12.882 4.819 10.635 1.00 64.62 83 GLN A CA 1
ATOM 688 C C . GLN A 1 83 ? 12.256 5.948 11.466 1.00 64.62 83 GLN A C 1
ATOM 690 O O . GLN A 1 83 ? 12.849 6.368 12.457 1.00 64.62 83 GLN A O 1
ATOM 695 N N . VAL A 1 84 ? 11.068 6.431 11.103 1.00 64.62 84 VAL A N 1
ATOM 696 C CA . VAL A 1 84 ? 10.328 7.398 11.912 1.00 64.62 84 VAL A CA 1
ATOM 697 C C . VAL A 1 84 ? 8.892 6.909 12.077 1.00 64.62 84 VAL A C 1
ATOM 699 O O . VAL A 1 84 ? 8.190 6.805 11.073 1.00 64.62 84 VAL A O 1
ATOM 702 N N . PRO A 1 85 ? 8.404 6.652 13.306 1.00 61.44 85 PRO A N 1
ATOM 703 C CA . PRO A 1 85 ? 7.089 6.044 13.497 1.00 61.44 85 PRO A CA 1
ATOM 704 C C . PRO A 1 85 ? 5.968 6.867 12.848 1.00 61.44 85 PRO A C 1
ATOM 706 O O . PRO A 1 85 ? 5.135 6.307 12.155 1.00 61.44 85 PRO A O 1
ATOM 709 N N . ARG A 1 86 ? 5.986 8.205 12.953 1.00 63.19 86 ARG A N 1
ATOM 710 C CA . ARG A 1 86 ? 4.908 9.068 12.420 1.00 63.19 86 ARG A CA 1
ATOM 711 C C . ARG A 1 86 ? 5.099 9.581 10.994 1.00 63.19 86 ARG A C 1
ATOM 713 O O . ARG A 1 86 ? 4.121 9.978 10.370 1.00 63.19 86 ARG A O 1
ATOM 720 N N . SER A 1 87 ? 6.326 9.610 10.481 1.00 71.38 87 SER A N 1
ATOM 721 C CA . SER A 1 87 ? 6.605 10.099 9.122 1.00 71.38 87 SER A CA 1
ATOM 722 C C . SER A 1 87 ? 7.085 9.007 8.177 1.00 71.38 87 SER A C 1
ATOM 724 O O . SER A 1 87 ? 7.299 9.305 7.005 1.00 71.38 87 SER A O 1
ATOM 726 N N . GLY A 1 88 ? 7.206 7.764 8.652 1.00 84.50 88 GLY A N 1
ATOM 727 C CA . GLY A 1 88 ? 7.479 6.555 7.882 1.00 84.50 88 GLY A CA 1
ATOM 728 C C . GLY A 1 88 ? 6.329 6.149 6.970 1.00 84.50 88 GLY A C 1
ATOM 729 O O . GLY A 1 88 ? 5.314 6.843 6.868 1.00 84.50 88 GLY A O 1
ATOM 730 N N . ASP A 1 89 ? 6.480 5.034 6.269 1.00 90.56 89 ASP A N 1
ATOM 731 C CA . ASP A 1 89 ? 5.420 4.510 5.400 1.00 90.56 89 ASP A CA 1
ATOM 732 C C . ASP A 1 89 ? 4.213 3.994 6.192 1.00 90.56 89 ASP A C 1
ATOM 734 O O . ASP A 1 89 ? 3.095 4.051 5.701 1.00 90.56 89 ASP A O 1
ATOM 738 N N . LEU A 1 90 ? 4.406 3.613 7.459 1.00 93.31 90 LEU A N 1
ATOM 739 C CA . LEU A 1 90 ? 3.324 3.271 8.391 1.00 93.31 90 LEU A CA 1
ATOM 740 C C . LEU A 1 90 ? 2.780 4.475 9.175 1.00 93.31 90 LEU A C 1
ATOM 742 O O . LEU A 1 90 ? 1.944 4.306 10.057 1.00 93.31 90 LEU A O 1
ATOM 746 N N . GLY A 1 91 ? 3.222 5.698 8.859 1.00 92.25 91 GLY A N 1
ATOM 747 C CA . GLY A 1 91 ? 2.907 6.905 9.632 1.00 92.25 91 GLY A CA 1
ATOM 748 C C . GLY A 1 91 ? 1.414 7.166 9.842 1.00 92.25 91 GLY A C 1
ATOM 749 O O . GLY A 1 91 ? 1.031 7.704 10.881 1.00 92.25 91 GLY A O 1
ATOM 750 N N . ILE A 1 92 ? 0.568 6.749 8.895 1.00 95.00 92 ILE A N 1
ATOM 751 C CA . ILE A 1 92 ? -0.892 6.877 8.989 1.00 95.00 92 ILE A CA 1
ATOM 752 C C . ILE A 1 92 ? -1.482 6.121 10.193 1.00 95.00 92 ILE A C 1
ATOM 754 O O . ILE A 1 92 ? -2.433 6.608 10.793 1.00 95.00 92 ILE A O 1
ATOM 758 N N . LEU A 1 93 ? -0.878 5.000 10.613 1.00 95.31 93 LEU A N 1
ATOM 759 C CA . LEU A 1 93 ? -1.358 4.182 11.738 1.00 95.31 93 LEU A CA 1
ATOM 760 C C . LEU A 1 93 ? -1.176 4.860 13.104 1.00 95.31 93 LEU A C 1
ATOM 762 O O . LEU A 1 93 ? -1.831 4.487 14.072 1.00 95.31 93 LEU A O 1
ATOM 766 N N . TYR A 1 94 ? -0.287 5.853 13.192 1.00 94.06 94 TYR A N 1
ATOM 767 C CA . TYR A 1 94 ? 0.097 6.501 14.450 1.00 94.06 94 TYR A CA 1
ATOM 768 C C . TYR A 1 94 ? -0.413 7.942 14.567 1.00 94.06 94 TYR A C 1
ATOM 770 O O . TYR A 1 94 ? 0.116 8.718 15.376 1.00 94.06 94 TYR A O 1
ATOM 778 N N . GLN A 1 95 ? -1.390 8.327 13.739 1.00 93.50 95 GLN A N 1
ATOM 779 C CA . GLN A 1 95 ? -2.028 9.636 13.850 1.00 93.50 95 GLN A CA 1
ATOM 780 C C . GLN A 1 95 ? -2.880 9.679 15.131 1.00 93.50 95 GLN A C 1
ATOM 782 O O . GLN A 1 95 ? -3.667 8.760 15.359 1.00 93.50 95 GLN A O 1
ATOM 787 N N . PRO A 1 96 ? -2.710 10.702 15.991 1.00 90.12 96 PRO A N 1
ATOM 788 C CA . PRO A 1 96 ? -3.351 10.743 17.309 1.00 90.12 96 PRO A CA 1
ATOM 789 C C . PRO A 1 96 ? -4.880 10.770 17.223 1.00 90.12 96 PRO A C 1
ATOM 791 O O . PRO A 1 96 ? -5.542 10.142 18.043 1.00 90.12 96 PRO A O 1
ATOM 794 N N . ASP A 1 97 ? -5.414 11.433 16.198 1.00 90.19 97 ASP A N 1
ATOM 795 C CA . ASP A 1 97 ? -6.851 11.633 15.999 1.00 90.19 97 ASP A CA 1
ATOM 796 C C . ASP A 1 97 ? -7.443 10.647 14.976 1.00 90.19 97 ASP A C 1
ATOM 798 O O . ASP A 1 97 ? -8.504 10.888 14.404 1.00 90.19 97 ASP A O 1
ATOM 802 N N . LEU A 1 98 ? -6.755 9.528 14.709 1.00 95.38 98 LEU A N 1
ATOM 803 C CA . LEU A 1 98 ? -7.235 8.528 13.760 1.00 95.38 98 LEU A CA 1
ATOM 804 C C . LEU A 1 98 ? -8.534 7.884 14.264 1.00 95.38 98 LEU A C 1
ATOM 806 O O . LEU A 1 98 ? -8.534 7.138 15.249 1.00 95.38 98 LEU A O 1
ATOM 810 N N . ASN A 1 99 ? -9.633 8.096 13.539 1.00 97.62 99 ASN A N 1
ATOM 811 C CA . ASN A 1 99 ? -10.864 7.344 13.750 1.00 97.62 99 ASN A CA 1
ATOM 812 C C . ASN A 1 99 ? -10.671 5.899 13.269 1.00 97.62 99 ASN A C 1
ATOM 814 O O . ASN A 1 99 ? -10.826 5.586 12.090 1.00 97.62 99 ASN A O 1
ATOM 818 N N . LYS A 1 100 ? -10.320 5.008 14.200 1.00 97.75 100 LYS A N 1
ATOM 819 C CA . LYS A 1 100 ? -9.947 3.619 13.894 1.00 97.75 100 LYS A CA 1
ATOM 820 C C . LYS A 1 100 ? -11.062 2.828 13.206 1.00 97.75 100 LYS A C 1
ATOM 822 O O . LYS A 1 100 ? -10.756 1.976 12.382 1.00 97.75 100 LYS A O 1
ATOM 827 N N . GLY A 1 101 ? -12.329 3.109 13.522 1.00 97.88 101 GLY A N 1
ATOM 828 C CA . GLY A 1 101 ? -13.468 2.410 12.923 1.00 97.88 101 GLY A CA 1
ATOM 829 C C . GLY A 1 101 ? -13.664 2.777 11.454 1.00 97.88 101 GLY A C 1
ATOM 830 O O . GLY A 1 101 ? -13.736 1.896 10.600 1.00 97.88 101 GLY A O 1
ATOM 831 N N . GLU A 1 102 ? -13.677 4.077 11.149 1.00 98.12 102 GLU A N 1
ATOM 832 C CA . GLU A 1 102 ? -13.739 4.557 9.762 1.00 98.12 102 GLU A CA 1
ATOM 833 C C . GLU A 1 102 ? -12.507 4.126 8.968 1.00 98.12 102 GLU A C 1
ATOM 835 O O . GLU A 1 102 ? -12.635 3.624 7.853 1.00 98.12 102 GLU A O 1
ATOM 840 N N . PHE A 1 103 ? -11.320 4.245 9.568 1.00 98.44 103 PHE A N 1
ATOM 841 C CA . PHE A 1 103 ? -10.079 3.821 8.937 1.00 98.44 103 PHE A CA 1
ATOM 842 C C . PHE A 1 103 ? -10.095 2.326 8.603 1.00 98.44 103 PHE A C 1
ATOM 844 O O . PHE A 1 103 ? -9.777 1.952 7.478 1.00 98.44 103 PHE A O 1
ATOM 851 N N . ALA A 1 104 ? -10.523 1.467 9.535 1.00 98.56 104 ALA A N 1
ATOM 852 C CA . ALA A 1 104 ? -10.662 0.035 9.282 1.00 98.56 104 ALA A CA 1
ATOM 853 C C . ALA A 1 104 ? -11.631 -0.253 8.124 1.00 98.56 104 ALA A C 1
ATOM 855 O O . ALA A 1 104 ? -11.321 -1.082 7.271 1.00 98.56 104 ALA A O 1
ATOM 856 N N . GLY A 1 105 ? -12.760 0.461 8.054 1.00 98.50 105 GLY A N 1
ATOM 857 C CA . GLY A 1 105 ? -13.719 0.340 6.954 1.00 98.50 105 GLY A CA 1
ATOM 858 C C . GLY A 1 105 ? -13.134 0.744 5.598 1.00 98.50 105 GLY A C 1
ATOM 859 O O . GLY A 1 105 ? -13.321 0.036 4.612 1.00 98.50 105 GLY A O 1
ATOM 860 N N . VAL A 1 106 ? -12.368 1.835 5.546 1.00 98.56 106 VAL A N 1
ATOM 861 C CA . VAL A 1 106 ? -11.717 2.297 4.309 1.00 98.56 106 VAL A CA 1
ATOM 862 C C . VAL A 1 106 ? -10.585 1.366 3.876 1.00 98.56 106 VAL A C 1
ATOM 864 O O . VAL A 1 106 ? -10.408 1.134 2.683 1.00 98.56 106 VAL A O 1
ATOM 867 N N . ILE A 1 107 ? -9.837 0.780 4.816 1.00 98.62 107 ILE A N 1
ATOM 868 C CA . ILE A 1 107 ? -8.853 -0.258 4.484 1.00 98.62 107 ILE A CA 1
ATOM 869 C C . ILE A 1 107 ? -9.547 -1.528 3.988 1.00 98.62 107 ILE A C 1
ATOM 871 O O . ILE A 1 107 ? -9.095 -2.116 3.010 1.00 98.62 107 ILE A O 1
ATOM 875 N N . TYR A 1 108 ? -10.664 -1.934 4.589 1.00 98.69 108 TYR A N 1
ATOM 876 C CA . TYR A 1 108 ? -11.441 -3.059 4.072 1.00 98.69 108 TYR A CA 1
ATOM 877 C C . TYR A 1 108 ? -11.936 -2.791 2.646 1.00 98.69 108 TYR A C 1
ATOM 879 O O . TYR A 1 108 ? -11.749 -3.633 1.771 1.00 98.69 108 TYR A O 1
ATOM 887 N N . ASP A 1 109 ? -12.492 -1.606 2.374 1.00 98.69 109 ASP A N 1
ATOM 888 C CA . ASP A 1 109 ? -12.911 -1.221 1.022 1.00 98.69 109 ASP A CA 1
ATOM 889 C C . ASP A 1 109 ? -11.729 -1.186 0.040 1.00 98.69 109 ASP A C 1
ATOM 891 O O . ASP A 1 109 ? -11.859 -1.678 -1.078 1.00 98.69 109 ASP A O 1
ATOM 895 N N . LEU A 1 110 ? -10.549 -0.719 0.463 1.00 98.62 110 LEU A N 1
ATOM 896 C CA . LEU A 1 110 ? -9.337 -0.768 -0.358 1.00 98.62 110 LEU A CA 1
ATOM 897 C C . LEU A 1 110 ? -8.994 -2.204 -0.795 1.00 98.62 110 LEU A C 1
ATOM 899 O O . LEU A 1 110 ? -8.674 -2.439 -1.960 1.00 98.62 110 LEU A O 1
ATOM 903 N N . LEU A 1 111 ? -9.049 -3.161 0.135 1.00 98.12 111 LEU A N 1
ATOM 904 C CA . LEU A 1 111 ? -8.566 -4.531 -0.080 1.00 98.12 111 LEU A CA 1
ATOM 905 C C . LEU A 1 111 ? -9.630 -5.464 -0.681 1.00 98.12 111 LEU A C 1
ATOM 907 O O . LEU A 1 111 ? -9.291 -6.338 -1.487 1.00 98.12 111 LEU A O 1
ATOM 911 N N . TYR A 1 112 ? -10.906 -5.244 -0.354 1.00 98.25 112 TYR A N 1
ATOM 912 C CA . TYR A 1 112 ? -12.029 -6.156 -0.629 1.00 98.25 112 TYR A CA 1
ATOM 913 C C . TYR A 1 112 ? -13.292 -5.471 -1.160 1.00 98.25 112 TYR A C 1
ATOM 915 O O . TYR A 1 112 ? -14.266 -6.148 -1.487 1.00 98.25 112 TYR A O 1
ATOM 923 N N . GLY A 1 113 ? -13.297 -4.140 -1.248 1.00 97.62 113 GLY A N 1
ATOM 924 C CA . GLY A 1 113 ? -14.439 -3.374 -1.731 1.00 97.62 113 GLY A CA 1
ATOM 925 C C . GLY A 1 113 ? -14.817 -3.684 -3.178 1.00 97.62 113 GLY A C 1
ATOM 926 O O . GLY A 1 113 ? -14.102 -4.358 -3.919 1.00 97.62 113 GLY A O 1
ATOM 927 N N . GLN A 1 114 ? -15.963 -3.157 -3.596 1.00 97.31 114 GLN A N 1
ATOM 928 C CA . GLN A 1 114 ? -16.458 -3.328 -4.961 1.00 97.31 114 GLN A CA 1
ATOM 929 C C . GLN A 1 114 ? -15.701 -2.432 -5.957 1.00 97.31 114 GLN A C 1
ATOM 931 O O . GLN A 1 114 ? -15.207 -1.356 -5.604 1.00 97.31 114 GLN A O 1
ATOM 936 N N . GLY A 1 115 ? -15.675 -2.847 -7.225 1.00 97.00 115 GLY A N 1
ATOM 937 C CA . GLY A 1 115 ? -15.011 -2.120 -8.312 1.00 97.00 115 GLY A CA 1
ATOM 938 C C . GLY A 1 115 ? -13.552 -2.527 -8.517 1.00 97.00 115 GLY A C 1
ATOM 939 O O . GLY A 1 115 ? -13.074 -3.522 -7.972 1.00 97.00 115 GLY A O 1
ATOM 940 N N . THR A 1 116 ? -12.846 -1.777 -9.357 1.00 97.69 116 THR A N 1
ATOM 941 C CA . THR A 1 116 ? -11.444 -2.057 -9.683 1.00 97.69 116 THR A CA 1
ATOM 942 C C . THR A 1 116 ? -10.507 -1.557 -8.578 1.00 97.69 116 THR A C 1
ATOM 944 O O . THR A 1 116 ? -10.883 -0.724 -7.752 1.00 97.69 116 THR A O 1
ATOM 947 N N . THR A 1 117 ? -9.260 -2.041 -8.531 1.00 97.81 117 THR A N 1
ATOM 948 C CA . THR A 1 117 ? -8.256 -1.507 -7.589 1.00 97.81 117 THR A CA 1
ATOM 949 C C . THR A 1 117 ? -8.052 0.006 -7.723 1.00 97.81 117 THR A C 1
ATOM 951 O O . THR A 1 117 ? -8.044 0.668 -6.688 1.00 97.81 117 THR A O 1
ATOM 954 N N . PRO A 1 118 ? -7.973 0.587 -8.935 1.00 98.12 118 PRO A N 1
ATOM 955 C CA . PRO A 1 118 ? -7.995 2.037 -9.113 1.00 98.12 118 PRO A CA 1
ATOM 956 C C . PRO A 1 118 ? -9.165 2.741 -8.410 1.00 98.12 118 PRO A C 1
ATOM 958 O O . PRO A 1 118 ? -8.927 3.682 -7.657 1.00 98.12 118 PRO A O 1
ATOM 961 N N . ASP A 1 119 ? -10.400 2.246 -8.571 1.00 98.38 119 ASP A N 1
ATOM 962 C CA . ASP A 1 119 ? -11.588 2.853 -7.944 1.00 98.38 119 ASP A CA 1
ATOM 963 C C . ASP A 1 119 ? -11.503 2.822 -6.411 1.00 98.38 119 ASP A C 1
ATOM 965 O O . ASP A 1 119 ? -11.872 3.776 -5.725 1.00 98.38 119 ASP A O 1
ATOM 969 N N . ARG A 1 120 ? -11.020 1.702 -5.864 1.00 98.62 120 ARG A N 1
ATOM 970 C CA . ARG A 1 120 ? -10.817 1.497 -4.422 1.00 98.62 120 ARG A CA 1
ATOM 971 C C . ARG A 1 120 ? -9.709 2.397 -3.875 1.00 98.62 120 ARG A C 1
ATOM 973 O O . ARG A 1 120 ? -9.843 2.977 -2.798 1.00 98.62 120 ARG A O 1
ATOM 980 N N . LEU A 1 121 ? -8.631 2.564 -4.640 1.00 98.38 121 LEU A N 1
ATOM 981 C CA . LEU A 1 121 ? -7.521 3.441 -4.288 1.00 98.38 121 LEU A CA 1
ATOM 982 C C . LEU A 1 121 ? -7.936 4.919 -4.286 1.00 98.38 121 LEU A C 1
ATOM 984 O O . LEU A 1 121 ? -7.506 5.656 -3.401 1.00 98.38 121 LEU A O 1
ATOM 988 N N . ASP A 1 122 ? -8.792 5.345 -5.219 1.00 98.62 122 ASP A N 1
ATOM 989 C CA . ASP A 1 122 ? -9.343 6.706 -5.234 1.00 98.62 122 ASP A CA 1
ATOM 990 C C . ASP A 1 122 ? -10.222 6.984 -4.010 1.00 98.62 122 ASP A C 1
ATOM 992 O O . ASP A 1 122 ? -10.091 8.042 -3.393 1.00 98.62 122 ASP A O 1
ATOM 996 N N . ARG A 1 123 ? -11.054 6.022 -3.585 1.00 98.62 123 ARG A N 1
ATOM 997 C CA . ARG A 1 123 ? -11.845 6.156 -2.348 1.00 98.62 123 ARG A CA 1
ATOM 998 C C . ARG A 1 123 ? -10.964 6.236 -1.102 1.00 98.62 123 ARG A C 1
ATOM 1000 O O . ARG A 1 123 ? -11.184 7.102 -0.255 1.00 98.62 123 ARG A O 1
ATOM 1007 N N . TYR A 1 124 ? -9.920 5.409 -1.019 1.00 98.62 124 TYR A N 1
ATOM 1008 C CA . TYR A 1 124 ? -8.908 5.513 0.038 1.00 98.62 124 TYR A CA 1
ATOM 1009 C C . TYR A 1 124 ? -8.217 6.889 0.043 1.00 98.62 124 TYR A C 1
ATOM 1011 O O . TYR A 1 124 ? -8.047 7.508 1.099 1.00 98.62 124 TYR A O 1
ATOM 1019 N N . ALA A 1 125 ? -7.825 7.387 -1.132 1.00 98.38 125 ALA A N 1
ATOM 1020 C CA . ALA A 1 125 ? -7.146 8.670 -1.264 1.00 98.38 125 ALA A CA 1
ATOM 1021 C C . ALA A 1 125 ? -8.054 9.850 -0.879 1.00 98.38 125 ALA A C 1
ATOM 1023 O O . ALA A 1 125 ? -7.585 10.772 -0.204 1.00 98.38 125 ALA A O 1
ATOM 1024 N N . ALA A 1 126 ? -9.336 9.798 -1.255 1.00 98.44 126 ALA A N 1
ATOM 1025 C CA . ALA A 1 126 ? -10.349 10.775 -0.868 1.00 98.44 126 ALA A CA 1
ATOM 1026 C C . ALA A 1 126 ? -10.520 10.823 0.655 1.00 98.44 126 ALA A C 1
ATOM 1028 O O . ALA A 1 126 ? -10.368 11.894 1.242 1.00 98.44 126 ALA A O 1
ATOM 1029 N N . TYR A 1 127 ? -10.689 9.665 1.305 1.00 98.44 127 TYR A N 1
ATOM 1030 C CA . TYR A 1 127 ? -10.764 9.579 2.766 1.00 98.44 127 TYR A CA 1
ATOM 1031 C C . TYR A 1 127 ? -9.537 10.202 3.446 1.00 98.44 127 TYR A C 1
ATOM 1033 O O . TYR A 1 127 ? -9.670 11.022 4.354 1.00 98.44 127 TYR A O 1
ATOM 1041 N N . CYS A 1 128 ? -8.323 9.871 2.986 1.00 97.81 128 CYS A N 1
ATOM 1042 C CA . CYS A 1 128 ? -7.112 10.450 3.569 1.00 97.81 128 CYS A CA 1
ATOM 1043 C C . CYS A 1 128 ? -7.066 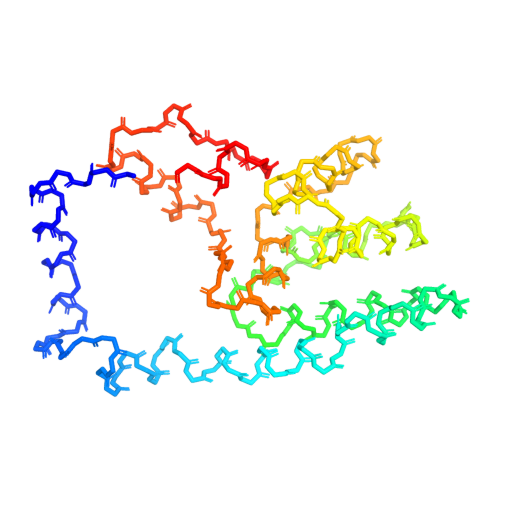11.975 3.413 1.00 97.81 128 CYS A C 1
ATOM 1045 O O . CYS A 1 128 ? -6.582 12.664 4.307 1.00 97.81 128 CYS A O 1
ATOM 1047 N N . SER A 1 129 ? -7.558 12.510 2.292 1.00 97.12 129 SER A N 1
ATOM 1048 C CA . SER A 1 129 ? -7.632 1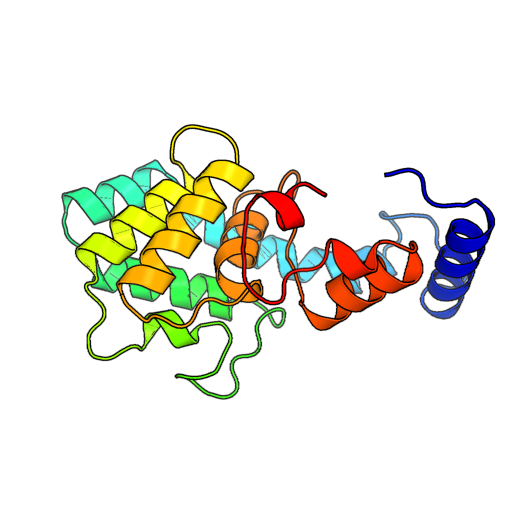3.955 2.070 1.00 97.12 129 SER A CA 1
ATOM 1049 C C . SER A 1 129 ? -8.654 14.625 2.992 1.00 97.12 129 SER A C 1
ATOM 1051 O O . SER A 1 129 ? -8.344 15.655 3.586 1.00 97.12 129 SER A O 1
ATOM 1053 N N . GLU A 1 130 ? -9.850 14.050 3.125 1.00 97.38 130 GLU A N 1
ATOM 1054 C CA . GLU A 1 130 ? -10.935 14.570 3.970 1.00 97.38 130 GLU A CA 1
ATOM 1055 C C . GLU A 1 130 ? -10.553 14.597 5.453 1.00 97.38 130 GLU A C 1
ATOM 1057 O O . GLU A 1 130 ? -10.845 15.565 6.151 1.00 97.38 130 GLU A O 1
ATOM 1062 N N . GLN A 1 131 ? -9.840 13.568 5.915 1.00 96.94 131 GLN A N 1
ATOM 1063 C CA . GLN A 1 131 ? -9.389 13.439 7.303 1.00 96.94 131 GLN A CA 1
ATOM 1064 C C . GLN A 1 131 ? -8.005 14.065 7.558 1.00 96.94 131 GLN A C 1
ATOM 1066 O O . GLN A 1 131 ? -7.443 13.903 8.639 1.00 96.94 131 GLN A O 1
ATOM 1071 N N . ALA A 1 132 ? -7.425 14.755 6.566 1.00 95.69 132 ALA A N 1
ATOM 1072 C CA . ALA A 1 132 ? -6.081 15.339 6.630 1.00 95.69 132 ALA A CA 1
ATOM 1073 C C . ALA A 1 132 ? -4.975 14.343 7.061 1.00 95.69 132 ALA A C 1
ATOM 1075 O O . ALA A 1 132 ? -4.002 14.708 7.726 1.00 95.69 132 ALA A O 1
ATOM 1076 N N . LEU A 1 133 ? -5.104 13.076 6.659 1.00 95.56 133 LEU A N 1
ATOM 1077 C CA . LEU A 1 133 ? -4.170 11.998 6.980 1.00 95.56 133 LEU A CA 1
ATOM 1078 C C . LEU A 1 133 ? -2.993 11.934 5.986 1.00 95.56 133 LEU A C 1
ATOM 1080 O O . LEU A 1 133 ? -3.130 12.281 4.806 1.00 95.56 133 LEU A O 1
ATOM 1084 N N . PRO A 1 134 ? -1.818 11.425 6.405 1.00 94.56 134 PRO A N 1
ATOM 1085 C CA . PRO A 1 134 ? -0.712 11.173 5.489 1.00 94.56 134 PRO A CA 1
ATOM 1086 C C . PRO A 1 134 ? -1.088 10.148 4.410 1.00 94.56 134 PRO A C 1
ATOM 1088 O O . PRO A 1 134 ? -1.282 8.975 4.705 1.00 94.56 134 PRO A O 1
ATOM 1091 N N . ASN A 1 135 ? -1.106 10.571 3.145 1.00 95.06 135 ASN A N 1
ATOM 1092 C CA . ASN A 1 135 ? -1.402 9.694 2.009 1.00 95.06 135 ASN A CA 1
ATOM 1093 C C . ASN A 1 135 ? -0.140 9.429 1.168 1.00 95.06 135 ASN A C 1
ATOM 1095 O O . ASN A 1 135 ? 0.314 10.307 0.429 1.00 95.06 135 ASN A O 1
ATOM 1099 N N . LYS A 1 136 ? 0.472 8.252 1.294 1.00 95.69 136 LYS A N 1
ATOM 1100 C CA . LYS A 1 136 ? 1.696 7.879 0.564 1.00 95.69 136 LYS A CA 1
ATOM 1101 C C . LYS A 1 136 ? 1.441 6.649 -0.283 1.00 95.69 136 LYS A C 1
ATOM 1103 O O . LYS A 1 136 ? 0.806 5.737 0.210 1.00 95.69 136 LYS A O 1
ATOM 1108 N N . TRP A 1 137 ? 2.011 6.582 -1.487 1.00 97.44 137 TRP A N 1
ATOM 1109 C CA . TRP A 1 137 ? 1.940 5.408 -2.379 1.00 97.44 137 TRP A CA 1
ATOM 1110 C C . TRP A 1 137 ? 2.305 4.098 -1.714 1.00 97.44 137 TRP A C 1
ATOM 1112 O O . TRP A 1 137 ? 1.625 3.096 -1.923 1.00 97.44 137 TRP A O 1
ATOM 1122 N N . THR A 1 138 ? 3.338 4.126 -0.888 1.00 96.44 138 THR A N 1
ATOM 1123 C CA . THR A 1 138 ? 3.897 2.942 -0.258 1.00 96.44 138 THR A CA 1
ATOM 1124 C C . THR A 1 138 ? 2.877 2.213 0.609 1.00 96.44 138 THR A C 1
ATOM 1126 O O . THR A 1 138 ? 2.748 1.008 0.474 1.00 96.44 138 THR A O 1
ATOM 1129 N N . PHE A 1 139 ? 2.091 2.910 1.430 1.00 97.06 139 PHE A N 1
ATOM 1130 C CA . PHE A 1 139 ? 1.173 2.257 2.367 1.00 97.06 139 PHE A CA 1
ATOM 1131 C C . PHE A 1 139 ? 0.050 1.428 1.700 1.00 97.06 139 PHE A C 1
ATOM 1133 O O . PHE A 1 139 ? 0.037 0.210 1.880 1.00 97.06 139 PHE A O 1
ATOM 1140 N N . PRO A 1 140 ? -0.873 2.010 0.906 1.00 97.81 140 PRO A N 1
ATOM 1141 C CA . PRO A 1 140 ? -1.990 1.267 0.335 1.00 97.81 140 PRO A CA 1
ATOM 1142 C C . PRO A 1 140 ? -1.522 0.238 -0.701 1.00 97.81 140 PRO A C 1
ATOM 1144 O O . PRO A 1 140 ? -2.031 -0.879 -0.729 1.00 97.81 140 PRO A O 1
ATOM 1147 N N . THR A 1 141 ? -0.517 0.571 -1.521 1.00 97.81 141 THR A N 1
ATOM 1148 C CA . THR A 1 141 ? -0.048 -0.347 -2.572 1.00 97.81 141 THR A CA 1
ATOM 1149 C C . THR A 1 141 ? 0.781 -1.500 -2.018 1.00 97.81 141 THR A C 1
ATOM 1151 O O . THR A 1 141 ? 0.791 -2.574 -2.608 1.00 97.81 141 THR A O 1
ATOM 1154 N N . TYR A 1 142 ? 1.426 -1.324 -0.860 1.00 96.88 142 TYR A N 1
ATOM 1155 C CA . TYR A 1 142 ? 2.077 -2.425 -0.159 1.00 96.88 142 TYR A CA 1
ATOM 1156 C C . TYR A 1 142 ? 1.058 -3.443 0.343 1.00 96.88 142 TYR A C 1
ATOM 1158 O O . TYR A 1 142 ? 1.240 -4.631 0.112 1.00 96.88 142 TYR A O 1
ATOM 1166 N N . LEU A 1 143 ? -0.028 -2.997 0.982 1.00 97.12 143 LEU A N 1
ATOM 1167 C CA . LEU A 1 143 ? -1.070 -3.906 1.473 1.00 97.12 143 LEU A CA 1
ATOM 1168 C C . LEU A 1 143 ? -1.726 -4.686 0.324 1.00 97.12 143 LEU A C 1
ATOM 1170 O O . LEU A 1 143 ? 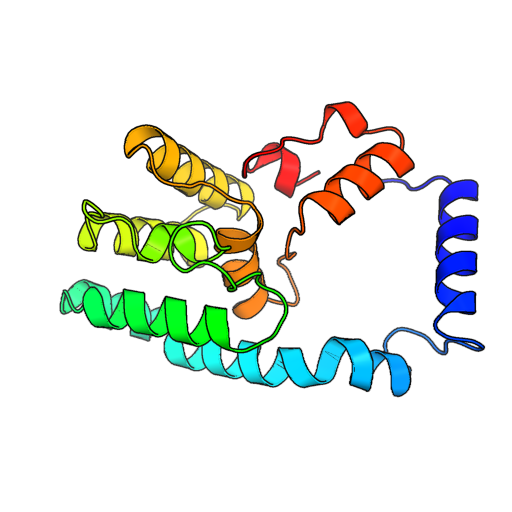-1.881 -5.902 0.422 1.00 97.12 143 LEU A O 1
ATOM 1174 N N . LEU A 1 144 ? -2.039 -3.999 -0.780 1.00 97.38 144 LEU A N 1
ATOM 1175 C CA . LEU A 1 144 ? -2.548 -4.620 -2.005 1.00 97.38 144 LEU A CA 1
ATOM 1176 C C . LEU A 1 144 ? -1.577 -5.681 -2.545 1.00 97.38 144 LEU A C 1
ATOM 1178 O O . LEU A 1 144 ? -1.978 -6.819 -2.779 1.00 97.38 144 LEU A O 1
ATOM 1182 N N . PHE A 1 145 ? -0.293 -5.334 -2.675 1.00 95.75 145 PHE A N 1
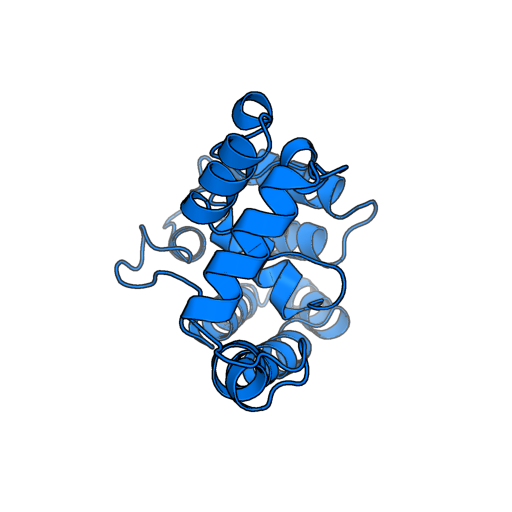ATOM 1183 C CA . PHE A 1 145 ? 0.744 -6.243 -3.165 1.00 95.75 145 PHE A CA 1
ATOM 1184 C C . PHE A 1 145 ? 0.987 -7.439 -2.232 1.00 95.75 145 PHE A C 1
ATOM 1186 O O . PHE A 1 145 ? 1.178 -8.551 -2.708 1.00 95.75 145 PHE A O 1
ATOM 1193 N N . MET A 1 146 ? 0.950 -7.249 -0.911 1.00 95.00 146 MET A N 1
ATOM 1194 C CA . MET A 1 146 ? 1.136 -8.346 0.046 1.00 95.00 146 MET A CA 1
ATOM 1195 C C . MET A 1 146 ? -0.029 -9.341 0.033 1.00 95.00 146 MET A C 1
ATOM 1197 O O . MET A 1 146 ? 0.195 -10.531 0.235 1.00 95.00 146 MET A O 1
ATOM 1201 N N . LEU A 1 147 ? -1.264 -8.888 -0.204 1.00 95.12 147 LEU A N 1
ATOM 1202 C CA . LEU A 1 147 ? -2.403 -9.800 -0.332 1.00 95.12 147 LEU A CA 1
ATOM 1203 C C . LEU A 1 147 ? -2.460 -10.471 -1.703 1.00 95.12 147 LEU A C 1
ATOM 1205 O O . LEU A 1 147 ? -2.838 -11.642 -1.800 1.00 95.12 147 LEU A O 1
ATOM 1209 N N . TYR A 1 148 ? -2.086 -9.740 -2.752 1.00 94.50 148 TYR A N 1
ATOM 1210 C CA . TYR A 1 148 ? -2.322 -10.141 -4.131 1.00 94.50 148 TYR A CA 1
ATOM 1211 C C . TYR A 1 148 ? -1.116 -9.859 -5.046 1.00 94.50 148 TYR A C 1
ATOM 1213 O O . TYR A 1 148 ? -1.229 -9.086 -6.004 1.00 94.50 148 TYR A O 1
ATOM 1221 N N . PRO A 1 149 ? 0.037 -10.500 -4.789 1.00 91.62 149 PRO A N 1
ATOM 1222 C CA . PRO A 1 149 ? 1.296 -10.183 -5.468 1.00 91.62 149 PRO A CA 1
ATOM 1223 C C . PRO A 1 149 ? 1.275 -10.443 -6.979 1.00 91.62 149 PRO A C 1
ATOM 1225 O O . PRO A 1 149 ? 2.032 -9.815 -7.712 1.00 91.62 149 PRO A O 1
ATOM 1228 N N . ASP A 1 150 ? 0.389 -11.324 -7.453 1.00 88.44 150 ASP A N 1
ATOM 1229 C CA . ASP A 1 150 ? 0.294 -11.696 -8.870 1.00 88.44 150 ASP A CA 1
ATOM 1230 C C . ASP A 1 150 ? -0.515 -10.701 -9.720 1.00 88.44 150 ASP A C 1
ATOM 1232 O O . ASP A 1 150 ? -0.532 -10.805 -10.947 1.00 88.44 150 ASP A O 1
ATOM 1236 N N . ARG A 1 151 ? -1.231 -9.759 -9.090 1.00 91.25 151 ARG A N 1
ATOM 1237 C CA . ARG A 1 151 ? -2.139 -8.827 -9.791 1.00 91.25 151 ARG A CA 1
ATOM 1238 C C . ARG A 1 151 ? -2.009 -7.371 -9.368 1.00 91.25 151 ARG A C 1
ATOM 1240 O O . ARG A 1 151 ? -2.425 -6.498 -10.120 1.00 91.25 151 ARG A O 1
ATOM 1247 N N . GLU A 1 152 ? -1.458 -7.112 -8.188 1.00 95.38 152 GLU A N 1
ATOM 1248 C CA . GLU A 1 152 ? -1.250 -5.762 -7.675 1.00 95.38 152 GLU A CA 1
ATOM 1249 C C . GLU A 1 152 ? 0.231 -5.397 -7.726 1.00 95.38 152 GLU A C 1
ATOM 1251 O O . GLU A 1 152 ? 1.106 -6.248 -7.599 1.00 95.38 152 GLU A O 1
ATOM 1256 N N . MET A 1 153 ? 0.525 -4.110 -7.879 1.00 92.31 153 MET A N 1
ATOM 1257 C CA . MET A 1 153 ? 1.892 -3.589 -7.861 1.00 92.31 153 MET A CA 1
ATOM 1258 C C . MET A 1 153 ? 2.156 -2.768 -6.604 1.00 92.31 153 MET A C 1
ATOM 1260 O O . MET A 1 153 ? 1.316 -1.969 -6.184 1.00 92.31 153 MET A O 1
ATOM 1264 N N . PHE A 1 154 ? 3.358 -2.912 -6.046 1.00 94.62 154 PHE A N 1
ATOM 1265 C CA . PHE A 1 154 ? 3.869 -2.024 -5.007 1.00 94.62 154 PHE A CA 1
ATOM 1266 C C . PHE A 1 154 ? 4.539 -0.793 -5.627 1.00 94.62 154 PHE A C 1
ATOM 1268 O O . PHE A 1 154 ? 5.454 -0.912 -6.444 1.00 94.62 154 PHE A O 1
ATOM 1275 N N . VAL A 1 155 ? 4.120 0.404 -5.212 1.00 95.44 155 VAL A N 1
ATOM 1276 C CA . VAL A 1 155 ? 4.606 1.666 -5.779 1.00 95.44 155 VAL A CA 1
ATOM 1277 C C . VAL A 1 155 ? 5.613 2.328 -4.845 1.00 95.44 155 VAL A C 1
ATOM 1279 O O . VAL A 1 155 ? 5.253 2.914 -3.822 1.00 95.44 155 VAL A O 1
ATOM 1282 N N . LYS A 1 156 ? 6.888 2.316 -5.253 1.00 93.62 156 LYS A N 1
ATOM 1283 C CA . LYS A 1 156 ? 7.935 3.175 -4.680 1.00 93.62 156 LYS A CA 1
ATOM 1284 C C . LYS A 1 156 ? 7.992 4.497 -5.462 1.00 93.62 156 LYS A C 1
ATOM 1286 O O . LYS A 1 156 ? 8.406 4.461 -6.622 1.00 93.62 156 LYS A O 1
ATOM 1291 N N . PRO A 1 157 ? 7.649 5.658 -4.861 1.00 92.94 157 PRO A N 1
ATOM 1292 C CA . PRO A 1 157 ? 7.550 6.936 -5.573 1.00 92.94 157 PRO A CA 1
ATOM 1293 C C . PRO A 1 157 ? 8.755 7.291 -6.442 1.00 92.94 157 PRO A C 1
ATOM 1295 O O . PRO A 1 157 ? 8.578 7.640 -7.600 1.00 92.94 157 PRO A O 1
ATOM 1298 N N . THR A 1 158 ? 9.976 7.154 -5.918 1.00 92.62 158 THR A N 1
ATOM 1299 C CA . THR A 1 158 ? 11.197 7.507 -6.658 1.00 92.62 158 THR A CA 1
ATOM 1300 C C . THR A 1 158 ? 11.403 6.624 -7.888 1.00 92.62 158 THR A C 1
ATOM 1302 O O . THR A 1 158 ? 11.717 7.131 -8.961 1.00 92.62 158 THR A O 1
ATOM 1305 N N . ALA A 1 159 ? 11.196 5.311 -7.750 1.00 91.75 159 ALA A N 1
ATOM 1306 C CA . ALA A 1 159 ? 11.348 4.368 -8.856 1.00 91.75 159 ALA A CA 1
ATOM 1307 C C . ALA A 1 159 ? 10.241 4.551 -9.904 1.00 91.75 159 ALA A C 1
ATOM 1309 O O . ALA A 1 159 ? 10.521 4.563 -11.099 1.00 91.75 159 ALA A O 1
ATOM 1310 N N . ALA A 1 160 ? 8.998 4.754 -9.456 1.00 93.81 160 ALA A N 1
ATOM 1311 C CA . ALA A 1 160 ? 7.871 5.014 -10.341 1.00 93.81 160 ALA A CA 1
ATOM 1312 C C . ALA A 1 160 ? 8.064 6.329 -11.107 1.00 93.81 160 ALA A C 1
ATOM 1314 O O . ALA A 1 160 ? 8.004 6.333 -12.331 1.00 93.81 160 ALA A O 1
ATOM 1315 N N . GLN A 1 161 ? 8.388 7.428 -10.420 1.00 94.62 161 GLN A N 1
ATOM 1316 C CA . GLN A 1 161 ? 8.656 8.718 -11.055 1.00 94.62 161 GLN A CA 1
ATOM 1317 C C . GLN A 1 161 ? 9.768 8.620 -12.106 1.00 94.62 161 GLN A C 1
ATOM 1319 O O . GLN A 1 161 ? 9.608 9.154 -13.204 1.00 94.62 161 GLN A O 1
ATOM 1324 N N . TRP A 1 162 ? 10.867 7.927 -11.789 1.00 93.88 162 TRP A N 1
ATOM 1325 C CA . TRP A 1 162 ? 11.937 7.668 -12.751 1.00 93.88 162 TRP A CA 1
ATOM 1326 C C . TRP A 1 162 ? 11.428 6.884 -13.964 1.00 93.88 162 TRP A C 1
ATOM 1328 O O . TRP A 1 162 ? 11.693 7.288 -15.090 1.00 93.88 162 TRP A O 1
ATOM 1338 N N . LEU A 1 163 ? 10.644 5.820 -13.761 1.00 91.31 163 LEU A N 1
ATOM 1339 C CA . LEU A 1 163 ? 10.099 5.021 -14.860 1.00 91.31 163 LEU A CA 1
ATOM 1340 C C . LEU A 1 163 ? 9.176 5.850 -15.763 1.00 91.31 163 LEU A C 1
ATOM 1342 O O . LEU A 1 163 ? 9.320 5.798 -16.981 1.00 91.31 163 LEU A O 1
ATOM 1346 N N . PHE A 1 164 ? 8.276 6.656 -15.190 1.00 92.88 164 PHE A N 1
ATOM 1347 C CA . PHE A 1 164 ? 7.414 7.561 -15.961 1.00 92.88 164 PHE A CA 1
ATOM 1348 C C . PHE A 1 164 ? 8.232 8.570 -16.773 1.00 92.88 164 PHE A C 1
ATOM 1350 O O . PHE A 1 164 ? 7.875 8.863 -17.911 1.00 92.88 164 PHE A O 1
ATOM 1357 N N . GLN A 1 165 ? 9.331 9.091 -16.221 1.00 92.56 165 GLN A N 1
ATOM 1358 C CA . GLN A 1 165 ? 10.249 9.961 -16.961 1.00 92.56 165 GLN A CA 1
ATOM 1359 C C . GLN A 1 165 ? 10.963 9.208 -18.085 1.00 92.56 165 GLN A C 1
ATOM 1361 O O . GLN A 1 165 ? 11.033 9.716 -19.197 1.00 92.56 165 GLN A O 1
ATOM 1366 N N . PHE A 1 166 ? 11.442 8.000 -17.802 1.00 89.88 166 PHE A N 1
ATOM 1367 C CA . PHE A 1 166 ? 12.166 7.153 -18.742 1.00 89.88 166 PHE A CA 1
ATOM 1368 C C . PHE A 1 166 ? 11.323 6.761 -19.961 1.00 89.88 166 PHE A C 1
ATOM 1370 O O . PHE A 1 166 ? 11.844 6.670 -21.063 1.00 89.88 166 PHE A O 1
ATOM 1377 N N . VAL A 1 167 ? 10.012 6.561 -19.792 1.00 89.44 167 VAL A N 1
ATOM 1378 C CA . VAL A 1 167 ? 9.097 6.229 -20.901 1.00 89.44 167 VAL A CA 1
ATOM 1379 C C . VAL A 1 167 ? 8.377 7.447 -21.494 1.00 89.44 167 VAL A C 1
ATOM 1381 O O . VAL A 1 167 ? 7.330 7.283 -22.118 1.00 89.44 167 VAL A O 1
ATOM 1384 N N . ASP A 1 168 ? 8.904 8.658 -21.279 1.00 90.50 168 ASP A N 1
ATOM 1385 C CA . ASP A 1 168 ? 8.361 9.931 -21.783 1.00 90.50 168 ASP A CA 1
ATOM 1386 C C . ASP A 1 168 ? 6.908 10.229 -21.351 1.00 90.50 168 ASP A C 1
ATOM 1388 O O . ASP A 1 168 ? 6.154 10.921 -22.033 1.00 90.50 168 ASP A O 1
ATOM 1392 N N . GLN A 1 169 ? 6.498 9.734 -20.181 1.00 91.06 169 GLN A N 1
ATOM 1393 C CA . GLN A 1 169 ? 5.159 9.917 -19.602 1.00 91.06 169 GLN A CA 1
ATOM 1394 C C . GLN A 1 169 ? 5.186 10.647 -18.254 1.00 91.06 169 GLN A C 1
ATOM 1396 O O . GLN A 1 169 ? 4.277 10.492 -17.440 1.00 91.06 169 GLN A O 1
ATOM 1401 N N . LYS A 1 170 ? 6.209 11.474 -18.007 1.00 92.62 170 LYS A N 1
ATOM 1402 C CA . LYS A 1 170 ? 6.393 12.213 -16.743 1.00 92.62 170 LYS A CA 1
ATOM 1403 C C . LYS A 1 170 ? 5.130 12.948 -16.264 1.00 92.62 170 LYS A C 1
ATOM 1405 O O . LYS A 1 170 ? 4.892 13.008 -15.064 1.00 92.62 170 LYS A O 1
ATOM 1410 N N . ASP A 1 171 ? 4.317 13.463 -17.188 1.00 92.81 171 ASP A N 1
ATOM 1411 C CA . ASP A 1 171 ? 3.131 14.271 -16.877 1.00 92.81 171 ASP A CA 1
ATOM 1412 C C . ASP A 1 171 ? 1.958 13.425 -16.346 1.00 92.81 171 ASP A C 1
ATOM 1414 O O . ASP A 1 171 ? 0.991 13.966 -15.816 1.00 92.81 171 ASP A O 1
ATOM 1418 N N . ARG A 1 172 ? 2.044 12.090 -16.444 1.00 93.19 172 ARG A N 1
ATOM 1419 C CA . ARG A 1 172 ? 1.068 11.146 -15.871 1.00 93.19 172 ARG A CA 1
ATOM 1420 C C . ARG A 1 172 ? 1.390 10.749 -14.427 1.00 93.19 172 ARG A C 1
ATOM 1422 O O . ARG A 1 172 ? 0.568 10.108 -13.767 1.00 93.19 172 ARG A O 1
ATOM 1429 N N . TRP A 1 173 ? 2.574 11.109 -13.928 1.00 95.75 173 TRP A N 1
ATOM 1430 C CA . TRP A 1 173 ? 2.978 10.814 -12.559 1.00 95.75 173 TRP A CA 1
ATOM 1431 C C . TRP A 1 173 ? 2.327 11.781 -11.568 1.00 95.75 173 TRP A C 1
ATOM 1433 O O . TRP A 1 173 ? 2.487 12.997 -11.666 1.00 95.75 173 TRP A O 1
ATOM 1443 N N . ALA A 1 174 ? 1.672 11.228 -10.550 1.00 96.00 174 ALA A N 1
ATOM 1444 C CA . ALA A 1 174 ? 1.184 11.984 -9.408 1.00 96.00 174 ALA A CA 1
ATOM 1445 C C . ALA A 1 174 ? 1.976 11.624 -8.139 1.00 96.00 174 ALA A C 1
ATOM 1447 O O . ALA A 1 174 ? 2.183 10.444 -7.848 1.00 96.00 174 ALA A O 1
ATOM 1448 N N . PRO A 1 175 ? 2.369 12.607 -7.308 1.00 93.31 175 PRO A N 1
ATOM 1449 C CA . PRO A 1 175 ? 3.140 12.348 -6.089 1.00 93.31 175 PRO A CA 1
ATOM 1450 C C . PRO A 1 175 ? 2.322 11.677 -4.972 1.00 93.31 175 PRO A C 1
ATOM 1452 O O . PRO A 1 175 ? 2.900 11.166 -4.011 1.00 93.31 175 PRO A O 1
ATOM 1455 N N . ARG A 1 176 ? 0.986 11.690 -5.075 1.00 95.62 176 ARG A N 1
ATOM 1456 C CA . ARG A 1 176 ? 0.053 11.076 -4.122 1.00 95.62 176 ARG A CA 1
ATOM 1457 C C . ARG A 1 176 ? -0.740 9.949 -4.799 1.00 95.62 176 ARG A C 1
ATOM 1459 O O . ARG A 1 176 ? -1.005 10.059 -6.000 1.00 95.62 176 ARG A O 1
ATOM 1466 N N . PRO A 1 177 ? -1.140 8.913 -4.040 1.00 96.69 177 PRO A N 1
ATOM 1467 C CA . PRO A 1 177 ? -1.956 7.808 -4.544 1.00 96.69 177 PRO A CA 1
ATOM 1468 C C . PRO A 1 177 ? -3.234 8.273 -5.218 1.00 96.69 177 PRO A C 1
ATOM 1470 O O . PRO A 1 177 ? -3.937 9.118 -4.669 1.00 96.69 177 PRO A O 1
ATOM 1473 N N . ASN A 1 178 ? -3.513 7.704 -6.386 1.00 97.62 178 ASN A N 1
ATOM 1474 C CA . ASN A 1 178 ? -4.774 7.828 -7.110 1.00 97.62 178 ASN A CA 1
ATOM 1475 C C . ASN A 1 178 ? -4.895 6.687 -8.133 1.00 97.62 178 ASN A C 1
ATOM 1477 O O . ASN A 1 178 ? -3.885 6.128 -8.576 1.00 97.62 178 ASN A O 1
ATOM 1481 N N . GLY A 1 179 ? -6.120 6.363 -8.528 1.00 97.12 179 GLY A N 1
ATOM 1482 C CA . GLY A 1 179 ? -6.428 5.286 -9.457 1.00 97.12 179 GLY A CA 1
ATOM 1483 C C . GLY A 1 179 ? -5.863 5.518 -10.857 1.00 97.12 179 GLY A C 1
ATOM 1484 O O . GLY A 1 179 ? -5.316 4.593 -11.455 1.00 97.12 179 GLY A O 1
ATOM 1485 N N . AL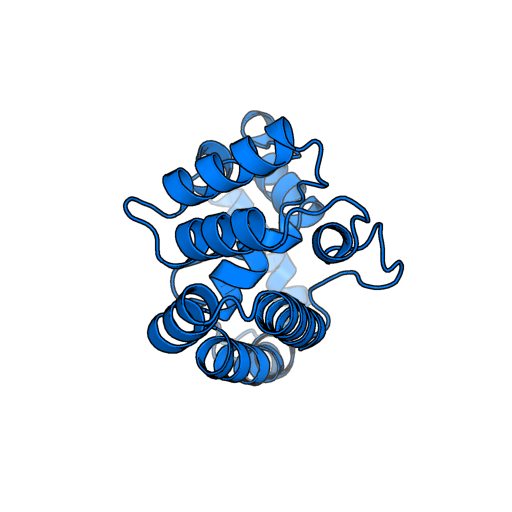A A 1 180 ? -5.910 6.754 -11.364 1.00 96.25 180 ALA A N 1
ATOM 1486 C CA . ALA A 1 180 ? -5.464 7.073 -12.722 1.00 96.25 180 ALA A CA 1
ATOM 1487 C C . ALA A 1 180 ? -3.961 6.806 -12.936 1.00 96.25 180 ALA A C 1
ATOM 1489 O O . ALA A 1 180 ? -3.576 6.174 -13.922 1.00 96.25 180 ALA A O 1
ATOM 1490 N N . THR A 1 181 ? -3.103 7.238 -12.007 1.00 96.31 181 THR A N 1
ATOM 1491 C CA . THR A 1 181 ? -1.662 6.945 -12.042 1.00 96.31 181 THR A CA 1
ATOM 1492 C C . THR A 1 181 ? -1.397 5.460 -11.788 1.00 96.31 181 THR A C 1
ATOM 1494 O O . THR A 1 181 ? -0.502 4.904 -12.417 1.00 96.31 181 THR A O 1
ATOM 1497 N N . TYR A 1 182 ? -2.169 4.801 -10.915 1.00 95.81 182 TYR A N 1
ATOM 1498 C CA . TYR A 1 182 ? -1.990 3.374 -10.615 1.00 95.81 182 TYR A CA 1
ATOM 1499 C C . TYR A 1 182 ? -2.306 2.464 -11.812 1.00 95.81 182 TYR A C 1
ATOM 1501 O O . TYR A 1 182 ? -1.642 1.455 -12.006 1.00 95.81 182 TYR A O 1
ATOM 1509 N N . ALA A 1 183 ? -3.291 2.837 -12.634 1.00 93.44 183 ALA A N 1
ATOM 1510 C CA . ALA A 1 183 ? -3.723 2.077 -13.809 1.00 93.44 183 ALA A CA 1
ATOM 1511 C C . ALA A 1 183 ? -2.900 2.339 -15.090 1.00 93.44 183 ALA A C 1
ATOM 1513 O O . ALA A 1 183 ? -3.256 1.822 -16.152 1.00 93.44 183 ALA A O 1
ATOM 1514 N N . SER A 1 184 ? -1.889 3.214 -15.032 1.00 86.88 184 SER A N 1
ATOM 1515 C CA . SER A 1 184 ? -1.205 3.761 -16.218 1.00 86.88 184 SER A CA 1
ATOM 1516 C C . SER A 1 184 ? -0.153 2.845 -16.842 1.00 86.88 184 SER A C 1
ATOM 1518 O O . SER A 1 184 ? 0.525 2.101 -16.107 1.00 86.88 184 SER A O 1
#

Radius of gyration: 17.75 Å; chains: 1; bounding box: 43×34×46 Å

pLDDT: mean 91.45, std 8.29, range [56.91, 98.69]